Protein AF-A0A6A4UQ21-F1 (afdb_monomer_lite)

pLDDT: mean 82.89, std 21.13, range [26.91, 98.88]

Structure (mmCIF, N/CA/C/O backbone):
data_AF-A0A6A4UQ21-F1
#
_entry.id   AF-A0A6A4UQ21-F1
#
loop_
_atom_site.group_PDB
_atom_site.id
_atom_site.type_symbol
_atom_site.label_atom_id
_atom_site.label_alt_id
_atom_site.label_comp_id
_atom_site.label_asym_id
_atom_site.label_entity_id
_atom_site.label_seq_id
_atom_site.pdbx_PDB_ins_code
_atom_site.Cartn_x
_atom_site.Cartn_y
_atom_site.Cartn_z
_atom_site.occupancy
_atom_site.B_iso_or_equiv
_atom_site.auth_seq_id
_atom_site.auth_comp_id
_atom_site.auth_asym_id
_atom_site.auth_atom_id
_atom_site.pdbx_PDB_model_num
ATOM 1 N N . MET A 1 1 ? 15.836 6.787 10.999 1.00 55.97 1 MET A N 1
ATOM 2 C CA . MET A 1 1 ? 14.436 7.162 11.353 1.00 55.97 1 MET A CA 1
ATOM 3 C C . MET A 1 1 ? 13.557 5.932 11.171 1.00 55.97 1 MET A C 1
ATOM 5 O O . MET A 1 1 ? 13.821 5.195 10.226 1.00 55.97 1 MET A O 1
ATOM 9 N N . SER A 1 2 ? 12.563 5.680 12.034 1.00 79.69 2 SER A N 1
ATOM 10 C CA . SER A 1 2 ? 11.657 4.534 11.841 1.00 79.69 2 SER A CA 1
ATOM 11 C C . SER A 1 2 ? 10.855 4.695 10.541 1.00 79.69 2 SER A C 1
ATOM 13 O O . SER A 1 2 ? 10.536 5.807 10.115 1.00 79.69 2 SER A O 1
ATOM 15 N N . LYS A 1 3 ? 10.595 3.579 9.853 1.00 89.81 3 LYS A N 1
ATOM 16 C CA . LYS A 1 3 ? 9.755 3.541 8.650 1.00 89.81 3 LYS A CA 1
ATOM 17 C C . LYS A 1 3 ? 8.297 3.456 9.103 1.00 89.81 3 LYS A C 1
ATOM 19 O O . LYS A 1 3 ? 7.954 2.530 9.827 1.00 89.81 3 LYS A O 1
ATOM 24 N N . THR A 1 4 ? 7.451 4.388 8.676 1.00 94.56 4 THR A N 1
ATOM 25 C CA . THR A 1 4 ? 6.043 4.489 9.086 1.00 94.56 4 THR A CA 1
ATOM 26 C C . THR A 1 4 ? 5.087 4.289 7.911 1.00 94.56 4 THR A C 1
ATOM 28 O O . THR A 1 4 ? 5.449 4.474 6.747 1.00 94.56 4 THR A O 1
ATOM 31 N N . ASN A 1 5 ? 3.838 3.925 8.195 1.00 95.25 5 ASN A N 1
ATOM 32 C CA . ASN A 1 5 ? 2.775 3.785 7.197 1.00 95.25 5 ASN A CA 1
ATOM 33 C C . ASN A 1 5 ? 2.519 5.101 6.443 1.00 95.25 5 ASN A C 1
ATOM 35 O O . ASN A 1 5 ? 2.372 5.091 5.222 1.00 95.25 5 ASN A O 1
ATOM 39 N N . LEU A 1 6 ? 2.538 6.238 7.145 1.00 93.19 6 LEU A N 1
ATOM 40 C CA . LEU A 1 6 ? 2.410 7.561 6.529 1.00 93.19 6 LEU A CA 1
ATOM 41 C C . LEU A 1 6 ? 3.617 7.880 5.639 1.00 93.19 6 LEU A C 1
ATOM 43 O O . LEU A 1 6 ? 3.454 8.376 4.527 1.00 93.19 6 LEU A O 1
ATOM 47 N N . GLY A 1 7 ? 4.825 7.514 6.077 1.00 95.44 7 GLY A N 1
ATOM 48 C CA . GLY A 1 7 ? 6.025 7.638 5.256 1.00 95.44 7 GLY A CA 1
ATOM 49 C C . GLY A 1 7 ? 5.963 6.788 3.983 1.00 95.44 7 GLY A C 1
ATOM 50 O O . GLY A 1 7 ? 6.398 7.255 2.933 1.00 95.44 7 GLY A O 1
ATOM 51 N N . LEU A 1 8 ? 5.385 5.581 4.040 1.00 97.56 8 LEU A N 1
ATOM 52 C CA . LEU A 1 8 ? 5.152 4.752 2.851 1.00 97.56 8 LEU A CA 1
ATOM 53 C C . LEU A 1 8 ? 4.179 5.430 1.874 1.00 97.56 8 LEU A C 1
ATOM 55 O O . LEU A 1 8 ? 4.415 5.404 0.666 1.00 97.56 8 LEU A O 1
ATOM 59 N N . VAL A 1 9 ? 3.106 6.048 2.376 1.00 97.31 9 VAL A N 1
ATOM 60 C CA . VAL A 1 9 ? 2.147 6.794 1.543 1.00 97.31 9 VAL A CA 1
ATOM 61 C C . VAL A 1 9 ? 2.835 7.953 0.827 1.00 97.31 9 VAL A C 1
ATOM 63 O O . VAL A 1 9 ? 2.718 8.070 -0.393 1.00 97.31 9 VAL A O 1
ATOM 66 N N . GLU A 1 10 ? 3.585 8.779 1.554 1.00 96.19 10 GLU A N 1
ATOM 67 C CA . GLU A 1 10 ? 4.289 9.924 0.968 1.00 96.19 10 GLU A CA 1
ATOM 68 C C . GLU A 1 10 ? 5.383 9.486 -0.006 1.00 96.19 10 GLU A C 1
ATOM 70 O O . GLU A 1 10 ? 5.525 10.054 -1.091 1.00 96.19 10 GLU A O 1
ATOM 75 N N . TYR A 1 11 ? 6.093 8.402 0.311 1.00 96.75 11 TYR A N 1
ATOM 76 C CA . TYR A 1 11 ? 7.022 7.779 -0.619 1.00 96.75 11 TYR A CA 1
ATOM 77 C C . TYR A 1 11 ? 6.327 7.361 -1.918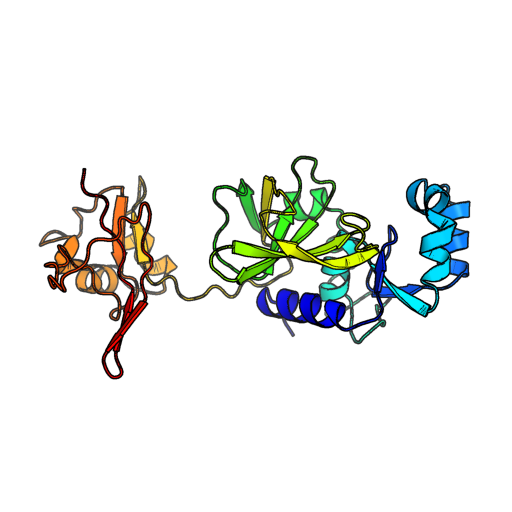 1.00 96.75 11 TYR A C 1
ATOM 79 O O . TYR A 1 11 ? 6.780 7.744 -2.995 1.00 96.75 11 TYR A O 1
ATOM 87 N N . ALA A 1 12 ? 5.219 6.621 -1.839 1.00 98.19 12 ALA A N 1
ATOM 88 C CA . ALA A 1 12 ? 4.492 6.153 -3.014 1.00 98.19 12 ALA A CA 1
ATOM 89 C C . ALA A 1 12 ? 3.962 7.327 -3.858 1.00 98.19 12 ALA A C 1
ATOM 91 O O . ALA A 1 12 ? 4.149 7.337 -5.077 1.00 98.19 12 ALA A O 1
ATOM 92 N N . LYS A 1 13 ? 3.396 8.361 -3.216 1.00 97.88 13 LYS A N 1
ATOM 93 C CA . LYS A 1 13 ? 2.974 9.608 -3.878 1.00 97.88 13 LYS A CA 1
ATOM 94 C C . LYS A 1 13 ? 4.135 10.308 -4.578 1.00 97.88 13 LYS A C 1
ATOM 96 O O . LYS A 1 13 ? 3.976 10.737 -5.716 1.00 97.88 13 LYS A O 1
ATOM 101 N N . SER A 1 14 ? 5.314 10.366 -3.954 1.00 96.44 14 SER A N 1
ATOM 102 C CA . SER A 1 14 ? 6.496 10.988 -4.567 1.00 96.44 14 SER A CA 1
ATOM 103 C C . SER A 1 14 ? 6.917 10.318 -5.878 1.00 96.44 14 SER A C 1
ATOM 105 O O . SER A 1 14 ? 7.550 10.950 -6.715 1.00 96.44 14 SER A O 1
ATOM 107 N N . LYS A 1 15 ? 6.567 9.043 -6.096 1.00 97.25 15 LYS A N 1
ATOM 108 C CA . LYS A 1 15 ? 6.905 8.333 -7.338 1.00 97.25 15 LYS A CA 1
ATOM 109 C C . LYS A 1 15 ? 5.918 8.603 -8.471 1.00 97.25 15 LYS A C 1
ATOM 111 O O . LYS A 1 15 ? 6.290 8.397 -9.622 1.00 97.25 15 LYS A O 1
ATOM 116 N N . LEU A 1 16 ? 4.722 9.120 -8.173 1.00 97.19 16 LEU A N 1
ATOM 117 C CA . LEU A 1 16 ? 3.766 9.573 -9.192 1.00 97.19 16 LEU A CA 1
ATOM 118 C C . LEU A 1 16 ? 4.278 10.797 -9.964 1.00 97.19 16 LEU A C 1
ATOM 120 O O . LEU A 1 16 ? 3.872 11.019 -11.099 1.00 97.19 16 LEU A O 1
ATOM 124 N N . THR A 1 17 ? 5.167 11.591 -9.360 1.00 95.44 17 THR A N 1
ATOM 125 C CA . THR A 1 17 ? 5.733 12.802 -9.975 1.00 95.44 17 THR A CA 1
ATOM 126 C C . THR A 1 17 ? 7.076 12.557 -10.665 1.00 95.44 17 THR A C 1
ATOM 128 O O . THR A 1 17 ? 7.636 13.471 -11.268 1.00 95.44 17 THR A O 1
ATOM 131 N N . LEU A 1 18 ? 7.602 11.330 -10.600 1.00 95.44 18 LEU A N 1
ATOM 132 C CA . LEU A 1 18 ? 8.860 10.950 -11.230 1.00 95.44 18 LEU A CA 1
ATOM 133 C C . LEU A 1 18 ? 8.616 10.192 -12.539 1.00 95.44 18 LEU A C 1
ATOM 135 O O . LEU A 1 18 ? 7.635 9.455 -12.662 1.00 95.44 18 LEU A O 1
ATOM 139 N N . PRO A 1 19 ? 9.540 10.285 -13.512 1.00 97.56 19 PRO A N 1
ATOM 140 C CA . PRO A 1 19 ? 9.486 9.440 -14.691 1.00 97.56 19 PRO A CA 1
ATOM 141 C C . PRO A 1 19 ? 9.789 7.998 -14.272 1.00 97.56 19 PRO A C 1
ATOM 143 O O . PRO A 1 19 ? 10.947 7.633 -14.060 1.00 97.56 19 PRO A O 1
ATOM 146 N N . THR A 1 20 ? 8.745 7.181 -14.133 1.00 98.56 20 THR A N 1
ATOM 147 C CA . THR A 1 20 ? 8.857 5.769 -13.747 1.00 98.56 20 THR A CA 1
ATOM 148 C C . THR A 1 20 ? 8.495 4.827 -14.900 1.00 98.56 20 THR A C 1
ATOM 150 O O . THR A 1 20 ? 7.870 5.228 -15.884 1.00 98.56 20 THR A O 1
ATOM 153 N N . ILE A 1 21 ? 8.942 3.573 -14.808 1.00 98.69 21 ILE A N 1
ATOM 154 C CA . ILE A 1 21 ? 8.608 2.483 -15.735 1.00 98.69 21 ILE A CA 1
ATOM 155 C C . ILE A 1 21 ? 8.417 1.177 -14.958 1.00 98.69 21 ILE A C 1
ATOM 157 O O . ILE A 1 21 ? 9.126 0.915 -13.981 1.00 98.69 21 ILE A O 1
ATOM 161 N N . TYR A 1 22 ? 7.476 0.342 -15.399 1.00 98.69 22 TYR A N 1
ATOM 162 C CA . TYR A 1 22 ? 7.291 -0.997 -14.852 1.00 98.69 22 TYR A CA 1
ATOM 163 C C . TYR A 1 22 ? 8.237 -2.024 -15.488 1.00 98.69 22 TYR A C 1
ATOM 165 O O . TYR A 1 22 ? 8.264 -2.191 -16.708 1.00 98.69 22 TYR A O 1
ATOM 173 N N . MET A 1 23 ? 8.955 -2.777 -14.654 1.00 98.25 23 MET A N 1
ATOM 174 C CA . MET A 1 23 ? 9.642 -4.013 -15.044 1.00 98.25 23 MET A CA 1
ATOM 175 C C . MET A 1 23 ? 9.839 -4.893 -13.810 1.00 98.25 23 MET A C 1
ATOM 177 O O . MET A 1 23 ? 10.299 -4.404 -12.778 1.00 98.25 23 MET A O 1
ATOM 181 N N . LEU A 1 24 ? 9.585 -6.202 -13.934 1.00 95.31 24 LEU A N 1
ATOM 182 C CA . LEU A 1 24 ? 9.908 -7.165 -12.873 1.00 95.31 24 LEU A CA 1
ATOM 183 C C . LEU A 1 24 ? 11.363 -7.036 -12.394 1.00 95.31 24 LEU A C 1
ATOM 185 O O . LEU A 1 24 ? 12.295 -6.961 -13.199 1.00 95.31 24 LEU A O 1
ATOM 189 N N . SER A 1 25 ? 11.539 -7.098 -11.074 1.00 90.31 25 SER A N 1
ATOM 190 C CA . SER A 1 25 ? 12.783 -6.853 -10.338 1.00 90.31 25 SER A CA 1
ATOM 191 C C . SER A 1 25 ? 13.258 -5.395 -10.311 1.00 90.31 25 SER A C 1
ATOM 193 O O . SER A 1 25 ? 14.398 -5.144 -9.922 1.00 90.31 25 SER A O 1
ATOM 195 N N . GLY A 1 26 ? 12.416 -4.434 -10.697 1.00 93.62 26 GLY A N 1
ATOM 196 C CA . GLY A 1 26 ? 12.651 -3.014 -10.442 1.00 93.62 26 GLY A CA 1
ATOM 197 C C . GLY A 1 26 ? 12.323 -2.644 -8.999 1.00 93.62 26 GLY A C 1
ATOM 198 O O . GLY A 1 26 ? 11.313 -3.091 -8.479 1.00 93.62 26 GLY A O 1
ATOM 199 N N . PHE A 1 27 ? 13.140 -1.815 -8.355 1.00 92.44 27 PHE A N 1
ATOM 200 C CA . PHE A 1 27 ? 12.945 -1.362 -6.964 1.00 92.44 27 PHE A CA 1
ATOM 201 C C . PHE A 1 27 ? 13.437 0.080 -6.748 1.00 92.44 27 PHE A C 1
ATOM 203 O O . PHE A 1 27 ? 13.904 0.447 -5.676 1.00 92.44 27 PHE A O 1
ATOM 210 N N . GLY A 1 28 ? 13.375 0.890 -7.806 1.00 93.31 28 GLY A N 1
ATOM 211 C CA . GLY A 1 28 ? 13.600 2.331 -7.772 1.00 93.31 28 GLY A CA 1
ATOM 212 C C . GLY A 1 28 ? 14.896 2.824 -8.392 1.00 93.31 28 GLY A C 1
ATOM 213 O O . GLY A 1 28 ? 15.050 4.027 -8.523 1.00 93.31 28 GLY A O 1
ATOM 214 N N . ARG A 1 29 ? 15.808 1.951 -8.836 1.00 92.88 29 ARG A N 1
ATOM 215 C CA . ARG A 1 29 ? 17.021 2.369 -9.572 1.00 92.88 29 ARG A CA 1
ATOM 216 C C . ARG A 1 29 ? 16.680 2.932 -10.957 1.00 92.88 29 ARG A C 1
ATOM 218 O O . ARG A 1 29 ? 15.622 2.637 -11.506 1.00 92.88 29 ARG A O 1
ATOM 225 N N . VAL A 1 30 ? 17.598 3.695 -11.547 1.00 96.56 30 VAL A N 1
ATOM 226 C CA . VAL A 1 30 ? 17.492 4.125 -12.951 1.00 96.56 30 VAL A CA 1
ATOM 227 C C . VAL A 1 30 ? 17.672 2.921 -13.880 1.00 96.56 30 VAL A C 1
ATOM 229 O O . VAL A 1 30 ? 18.621 2.149 -13.729 1.00 96.56 30 VAL A O 1
ATOM 232 N N . LEU A 1 31 ? 16.763 2.753 -14.842 1.00 97.44 31 LEU A N 1
ATOM 233 C CA . LEU A 1 31 ? 16.799 1.666 -15.813 1.00 97.44 31 LEU A CA 1
ATOM 234 C C . LEU A 1 31 ? 17.909 1.884 -16.842 1.00 97.44 31 LEU A C 1
ATOM 236 O O . LEU A 1 31 ? 17.945 2.908 -17.523 1.00 97.44 31 LEU A O 1
ATOM 240 N N . THR A 1 32 ? 18.763 0.879 -17.018 1.00 97.75 32 THR A N 1
ATOM 241 C CA . THR A 1 32 ? 19.792 0.850 -18.068 1.00 97.75 32 THR A CA 1
ATOM 242 C C . THR A 1 32 ? 19.558 -0.308 -19.035 1.00 97.75 32 THR A C 1
ATOM 244 O O . THR A 1 32 ? 18.946 -1.315 -18.670 1.00 97.75 32 THR A O 1
ATOM 247 N N . HIS A 1 33 ? 20.108 -0.216 -20.252 1.00 98.00 33 HIS A N 1
ATOM 248 C CA . HIS A 1 33 ? 20.101 -1.338 -21.201 1.00 98.00 33 HIS A CA 1
ATOM 249 C C . HIS A 1 33 ? 20.695 -2.613 -20.587 1.00 98.00 33 HIS A C 1
ATOM 251 O O . HIS A 1 33 ? 20.082 -3.672 -20.680 1.00 98.00 33 HIS A O 1
ATOM 257 N N . SER A 1 34 ? 21.797 -2.490 -19.838 1.00 96.75 34 SER A N 1
ATOM 258 C CA . SER A 1 34 ? 22.435 -3.618 -19.150 1.00 96.75 34 SER A CA 1
ATOM 259 C C . SER A 1 34 ? 21.489 -4.343 -18.184 1.00 96.75 34 SER A C 1
ATOM 261 O O . SER A 1 34 ? 21.499 -5.573 -18.109 1.00 96.75 34 SER A O 1
ATOM 263 N N . ASN A 1 35 ? 20.622 -3.613 -17.469 1.00 93.56 35 ASN A N 1
ATOM 264 C CA . ASN A 1 35 ? 19.633 -4.245 -16.594 1.00 93.56 35 ASN A CA 1
ATOM 265 C C . ASN A 1 35 ? 18.629 -5.085 -17.393 1.00 93.56 35 ASN A C 1
ATOM 267 O O . ASN A 1 35 ? 18.325 -6.205 -16.986 1.00 93.56 35 ASN A O 1
ATOM 271 N N . ILE A 1 36 ? 18.145 -4.564 -18.522 1.00 97.81 36 ILE A N 1
ATOM 272 C CA . ILE A 1 36 ? 17.180 -5.244 -19.397 1.00 97.81 36 ILE A CA 1
ATOM 273 C C . ILE A 1 36 ? 17.817 -6.493 -20.010 1.00 97.81 36 ILE A C 1
ATOM 275 O O . ILE A 1 36 ? 17.264 -7.588 -19.896 1.00 97.81 36 ILE A O 1
ATOM 279 N N . ASP A 1 37 ? 19.005 -6.343 -20.597 1.00 97.69 37 ASP A N 1
ATOM 280 C CA . ASP A 1 37 ? 19.725 -7.420 -21.279 1.00 97.69 37 ASP A CA 1
ATOM 281 C C . ASP A 1 37 ? 20.040 -8.567 -20.313 1.00 97.69 37 ASP A C 1
ATOM 283 O O . ASP A 1 37 ? 19.807 -9.732 -20.632 1.00 97.69 37 ASP A O 1
ATOM 287 N N . LYS A 1 38 ? 20.448 -8.248 -19.076 1.00 96.06 38 LYS A N 1
ATOM 288 C CA . LYS A 1 38 ? 20.666 -9.247 -18.020 1.00 96.06 38 LYS A CA 1
ATOM 289 C C . LYS A 1 38 ? 19.396 -10.038 -17.689 1.00 96.06 38 LYS A C 1
ATOM 291 O O . LYS A 1 38 ? 19.462 -11.244 -17.470 1.00 96.06 38 LYS A O 1
ATOM 296 N N . ARG A 1 39 ? 18.228 -9.389 -17.633 1.00 95.44 39 ARG A N 1
ATOM 297 C CA . ARG A 1 39 ? 16.950 -10.074 -17.354 1.00 95.44 39 ARG A CA 1
ATOM 298 C C . ARG A 1 39 ? 16.509 -10.964 -18.515 1.00 95.44 39 ARG A C 1
ATOM 300 O O . ARG A 1 39 ? 15.982 -12.045 -18.260 1.00 95.44 39 ARG A O 1
ATOM 307 N N . ILE A 1 40 ? 16.742 -10.532 -19.755 1.00 97.25 40 ILE A N 1
ATOM 308 C CA . ILE A 1 40 ? 16.488 -11.330 -20.962 1.00 97.25 40 ILE A CA 1
ATOM 309 C C . ILE A 1 40 ? 17.399 -12.560 -20.988 1.00 97.25 40 ILE A C 1
ATOM 311 O O . ILE A 1 40 ? 16.899 -13.670 -21.145 1.00 97.25 40 ILE A O 1
ATOM 315 N N . ALA A 1 41 ? 18.701 -12.380 -20.750 1.00 97.69 41 ALA A N 1
ATOM 316 C CA . ALA A 1 41 ? 19.669 -13.476 -20.691 1.00 97.69 41 ALA A CA 1
ATOM 317 C C . ALA A 1 41 ? 19.319 -14.508 -19.603 1.00 97.69 41 ALA A C 1
ATOM 319 O O . ALA A 1 41 ? 19.480 -15.706 -19.809 1.00 97.69 41 ALA A O 1
ATOM 320 N N . ASN A 1 42 ? 18.755 -14.056 -18.479 1.00 96.38 42 ASN A N 1
ATOM 321 C CA . ASN A 1 42 ? 18.265 -14.923 -17.403 1.00 96.38 42 ASN A CA 1
ATOM 322 C C . ASN A 1 42 ? 16.885 -15.560 -17.684 1.00 96.38 42 ASN A C 1
ATOM 324 O O . ASN A 1 42 ? 16.293 -16.147 -16.780 1.00 96.38 42 ASN A O 1
ATOM 328 N N . GLY A 1 43 ? 16.325 -15.410 -18.888 1.00 97.06 43 GLY A N 1
ATOM 329 C CA . GLY A 1 43 ? 15.062 -16.046 -19.274 1.00 97.06 43 GLY A CA 1
ATOM 330 C C . GLY A 1 43 ? 13.803 -15.410 -18.673 1.00 97.06 43 GLY A C 1
ATOM 331 O O . GLY A 1 43 ? 12.769 -16.070 -18.571 1.00 97.06 43 GLY A O 1
ATOM 332 N N . CYS A 1 44 ? 13.837 -14.139 -18.253 1.00 97.00 44 CYS A N 1
ATOM 333 C CA . CYS A 1 44 ? 12.660 -13.494 -17.667 1.00 97.00 44 CYS A CA 1
ATOM 334 C C . CYS A 1 44 ? 11.550 -13.280 -18.715 1.00 97.00 44 CYS A C 1
ATOM 336 O O . CYS A 1 44 ? 11.563 -12.301 -19.462 1.00 97.00 44 CYS A O 1
ATOM 338 N N . ALA A 1 45 ? 10.543 -14.160 -18.722 1.00 98.00 45 ALA A N 1
ATOM 339 C CA . ALA A 1 45 ? 9.446 -14.147 -19.695 1.00 98.00 45 ALA A CA 1
ATOM 340 C C . ALA A 1 45 ? 8.679 -12.813 -19.763 1.00 98.00 45 ALA A C 1
ATOM 342 O O . ALA A 1 45 ? 8.222 -12.413 -20.832 1.00 98.00 45 ALA A O 1
ATOM 343 N N . HIS A 1 46 ? 8.527 -12.103 -18.640 1.00 97.19 46 HIS A N 1
ATOM 344 C CA . HIS A 1 46 ? 7.931 -10.765 -18.635 1.00 97.19 46 HIS A CA 1
ATOM 345 C C . HIS A 1 46 ? 8.784 -9.764 -19.424 1.00 97.19 46 HIS A C 1
ATOM 347 O O . HIS A 1 46 ? 8.258 -9.096 -20.311 1.00 97.19 46 HIS A O 1
ATOM 353 N N . THR A 1 47 ? 10.084 -9.673 -19.130 1.00 97.50 47 THR A N 1
ATOM 354 C CA . THR A 1 47 ? 10.979 -8.720 -19.799 1.00 97.50 47 THR A CA 1
ATOM 355 C C . THR A 1 47 ? 11.141 -9.054 -21.278 1.00 97.50 47 THR A C 1
ATOM 357 O O . THR A 1 47 ? 11.105 -8.148 -22.101 1.00 97.50 47 THR A O 1
ATOM 360 N N . ILE A 1 48 ? 11.245 -10.340 -21.629 1.00 98.44 48 ILE A N 1
ATOM 361 C CA . ILE A 1 48 ? 11.345 -10.793 -23.024 1.00 98.44 48 ILE A CA 1
ATOM 362 C C . ILE A 1 48 ? 10.109 -10.366 -23.822 1.00 98.44 48 ILE A C 1
ATOM 364 O O . ILE A 1 48 ? 10.240 -9.711 -24.855 1.00 98.44 48 ILE A O 1
ATOM 368 N N . ARG A 1 49 ? 8.903 -10.680 -23.325 1.00 98.44 49 ARG A N 1
ATOM 369 C CA . ARG A 1 49 ? 7.646 -10.353 -24.021 1.00 98.44 49 ARG A CA 1
ATOM 370 C C . ARG A 1 49 ? 7.421 -8.850 -24.180 1.00 98.44 49 ARG A C 1
ATOM 372 O O . ARG A 1 49 ? 6.812 -8.436 -25.156 1.00 98.44 49 ARG A O 1
ATOM 379 N N . ASN A 1 50 ? 7.921 -8.044 -23.245 1.00 98.31 50 ASN A N 1
ATOM 380 C CA . ASN A 1 50 ? 7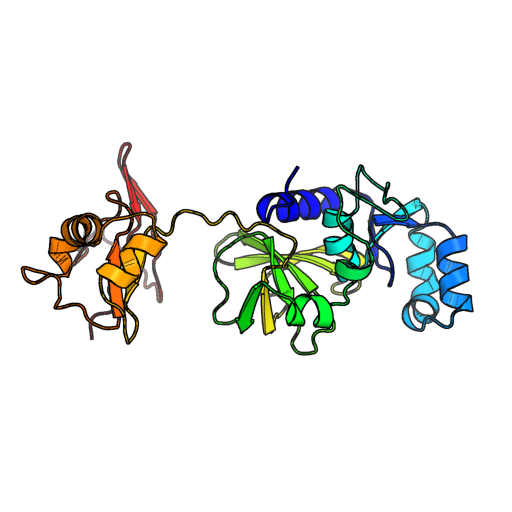.642 -6.608 -23.178 1.00 98.31 50 ASN A CA 1
ATOM 381 C C . ASN A 1 50 ? 8.878 -5.734 -23.449 1.00 98.31 50 ASN A C 1
ATOM 383 O O . ASN A 1 50 ? 8.914 -4.563 -23.075 1.00 98.31 50 ASN A O 1
ATOM 387 N N . GLN A 1 51 ? 9.912 -6.279 -24.096 1.00 97.81 51 GLN A N 1
ATOM 388 C CA . GLN A 1 51 ? 11.199 -5.592 -24.230 1.00 97.81 51 GLN A CA 1
ATOM 389 C C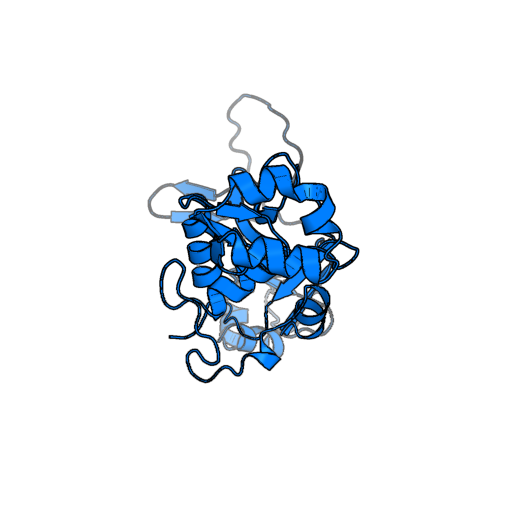 . GLN A 1 51 ? 11.112 -4.239 -24.950 1.00 97.81 51 GLN A C 1
ATOM 391 O O . GLN A 1 51 ? 11.879 -3.342 -24.621 1.00 97.81 51 GLN A O 1
ATOM 396 N N . SER A 1 52 ? 10.185 -4.066 -25.899 1.00 98.25 52 SER A N 1
ATOM 397 C CA . SER A 1 52 ? 10.040 -2.812 -26.651 1.00 98.25 52 SER A CA 1
ATOM 398 C C . SER A 1 52 ? 9.651 -1.648 -25.729 1.00 98.25 52 SER A C 1
ATOM 400 O O . SER A 1 52 ? 10.381 -0.661 -25.645 1.00 98.25 52 SER A O 1
ATOM 402 N N . ILE A 1 53 ? 8.571 -1.804 -24.954 1.00 98.31 53 ILE A N 1
ATOM 403 C CA . ILE A 1 53 ? 8.109 -0.774 -24.013 1.00 98.31 53 ILE A CA 1
ATOM 404 C C . ILE A 1 53 ? 9.084 -0.577 -22.846 1.00 98.31 53 ILE A C 1
ATOM 406 O O . ILE A 1 53 ? 9.338 0.554 -22.439 1.00 98.31 53 ILE A O 1
ATOM 410 N N . ILE A 1 54 ? 9.704 -1.655 -22.355 1.00 98.56 54 ILE A N 1
ATOM 411 C CA . ILE A 1 54 ? 10.695 -1.569 -21.276 1.00 98.56 54 ILE A CA 1
ATOM 412 C C . ILE A 1 54 ? 11.947 -0.811 -21.750 1.00 98.56 54 ILE A C 1
ATOM 414 O O . ILE A 1 54 ? 12.442 0.054 -21.029 1.00 98.56 54 ILE A O 1
ATOM 418 N N . ARG A 1 55 ? 12.447 -1.066 -22.970 1.00 98.56 55 ARG A N 1
ATOM 419 C CA . ARG A 1 55 ? 13.596 -0.332 -23.537 1.00 98.56 55 ARG A CA 1
ATOM 420 C C . ARG A 1 55 ? 13.287 1.146 -23.768 1.00 98.56 55 ARG A C 1
ATOM 422 O O . ARG A 1 55 ? 14.170 1.968 -23.552 1.00 98.56 55 ARG A O 1
ATOM 429 N N . ALA A 1 56 ? 12.050 1.496 -24.122 1.00 98.25 56 ALA A N 1
ATOM 430 C CA . ALA A 1 56 ? 11.620 2.894 -24.212 1.00 98.25 56 ALA A CA 1
ATOM 431 C C . ALA A 1 56 ? 11.627 3.623 -22.848 1.00 98.25 56 ALA A C 1
ATOM 433 O O . ALA A 1 56 ? 11.588 4.851 -22.796 1.00 98.25 56 ALA A O 1
ATOM 434 N N . GLY A 1 57 ? 11.682 2.881 -21.737 1.00 98.12 57 GLY A N 1
ATOM 435 C CA . GLY A 1 57 ? 11.805 3.417 -20.383 1.00 98.12 57 GLY A CA 1
ATOM 436 C C . GLY A 1 57 ? 13.240 3.587 -19.875 1.00 98.12 57 GLY A C 1
ATOM 437 O O . GLY A 1 57 ? 13.409 3.919 -18.704 1.00 98.12 57 GLY A O 1
ATOM 438 N N . VAL A 1 58 ? 14.279 3.343 -20.681 1.00 98.50 58 VAL A N 1
ATOM 439 C CA . VAL A 1 58 ? 15.675 3.562 -20.251 1.00 98.50 58 VAL A CA 1
ATOM 440 C C . VAL A 1 58 ? 15.878 5.017 -19.812 1.00 98.50 58 VAL A C 1
ATOM 442 O O . VAL A 1 58 ? 15.375 5.943 -20.440 1.00 98.50 58 VAL A O 1
ATOM 445 N N . GLY A 1 59 ? 16.582 5.210 -18.694 1.00 98.12 59 GLY A N 1
ATOM 446 C CA . GLY A 1 59 ? 16.742 6.511 -18.034 1.00 98.12 59 GLY A CA 1
ATOM 447 C C . GLY A 1 59 ? 15.636 6.862 -17.030 1.00 98.12 59 GLY A C 1
ATOM 448 O O . GLY A 1 59 ? 15.816 7.781 -16.235 1.00 98.12 59 GLY A O 1
ATOM 449 N N . LYS A 1 60 ? 14.522 6.117 -17.001 1.00 98.38 60 LYS A N 1
ATOM 450 C CA . LYS A 1 60 ? 13.459 6.257 -15.991 1.00 98.38 60 LYS A CA 1
ATOM 451 C C . LYS A 1 60 ? 13.756 5.419 -14.746 1.00 98.38 60 LYS A C 1
ATOM 453 O O . LYS A 1 60 ? 14.521 4.457 -14.804 1.00 98.38 60 LYS A O 1
ATOM 458 N N . TYR A 1 61 ? 13.113 5.738 -13.626 1.00 98.12 61 TYR A N 1
ATOM 459 C CA . TYR A 1 61 ? 13.173 4.918 -12.413 1.00 98.12 61 TYR A CA 1
ATOM 460 C C . TYR A 1 61 ? 12.315 3.659 -12.577 1.00 98.12 61 TYR A C 1
ATOM 462 O O . TYR A 1 61 ? 11.140 3.746 -12.932 1.00 98.12 61 TYR A O 1
ATOM 470 N N . VAL A 1 62 ? 12.880 2.480 -12.322 1.00 97.62 62 VAL A N 1
ATOM 471 C CA . VAL A 1 62 ? 12.195 1.207 -12.577 1.00 97.62 62 VAL A CA 1
ATOM 472 C C . VAL A 1 62 ? 11.650 0.568 -11.310 1.00 97.62 62 VAL A C 1
ATOM 474 O O . VAL A 1 62 ? 12.386 0.360 -10.348 1.00 97.62 62 VAL A O 1
ATOM 477 N N . PHE A 1 63 ? 10.373 0.197 -11.330 1.00 98.06 63 PHE A N 1
ATOM 478 C CA . PHE A 1 63 ? 9.686 -0.456 -10.218 1.00 98.06 63 PHE A CA 1
ATOM 479 C C . PHE A 1 63 ? 8.903 -1.682 -10.699 1.00 98.06 63 PHE A C 1
ATOM 481 O O . PHE A 1 63 ? 8.328 -1.673 -11.785 1.00 98.06 63 PHE A O 1
ATOM 488 N N . ASP A 1 64 ? 8.831 -2.720 -9.873 1.00 97.94 64 ASP A N 1
ATOM 489 C CA . ASP A 1 64 ? 7.682 -3.622 -9.849 1.00 97.94 64 ASP A CA 1
ATOM 490 C C . ASP A 1 64 ? 6.838 -3.376 -8.588 1.00 97.94 64 ASP A C 1
ATOM 492 O O . ASP A 1 64 ? 7.152 -2.503 -7.773 1.00 97.94 64 ASP A O 1
ATOM 496 N N . CYS A 1 65 ? 5.727 -4.101 -8.442 1.00 98.12 65 CYS A N 1
ATOM 497 C CA . CYS A 1 65 ? 4.777 -3.883 -7.349 1.00 98.12 65 CYS A CA 1
ATOM 498 C C . CYS A 1 65 ? 5.409 -4.069 -5.965 1.00 98.12 65 CYS A C 1
ATOM 500 O O . CYS A 1 65 ? 5.213 -3.259 -5.063 1.00 98.12 65 CYS A O 1
ATOM 502 N N . VAL A 1 66 ? 6.241 -5.095 -5.825 1.00 97.31 66 VAL A N 1
ATOM 503 C CA . VAL A 1 66 ? 7.002 -5.406 -4.614 1.00 97.31 66 VAL A CA 1
ATOM 504 C C . VAL A 1 66 ? 8.135 -4.394 -4.407 1.00 97.31 66 VAL A C 1
ATOM 506 O O . VAL A 1 66 ? 8.424 -3.974 -3.287 1.00 97.31 66 VAL A O 1
ATOM 509 N N . GLY A 1 67 ? 8.756 -3.970 -5.499 1.00 95.81 67 GLY A N 1
ATOM 510 C CA . GLY A 1 67 ? 9.820 -2.993 -5.580 1.00 95.81 67 GLY A CA 1
ATOM 511 C C . GLY A 1 67 ? 9.417 -1.601 -5.135 1.00 95.81 67 GLY A C 1
ATOM 512 O O . GLY A 1 67 ? 10.260 -0.883 -4.612 1.00 95.81 67 GLY A O 1
ATOM 513 N N . LEU A 1 68 ? 8.145 -1.227 -5.284 1.00 98.00 68 LEU A N 1
ATOM 514 C CA . LEU A 1 68 ? 7.620 0.013 -4.716 1.00 98.00 68 LEU A CA 1
ATOM 515 C C . LEU A 1 68 ? 7.704 -0.005 -3.180 1.00 98.00 68 LEU A C 1
ATOM 517 O O . LEU A 1 68 ? 8.138 0.970 -2.574 1.00 98.00 68 LEU A O 1
ATOM 521 N N . ILE A 1 69 ? 7.362 -1.131 -2.547 1.00 96.88 69 ILE A N 1
ATOM 522 C CA . ILE A 1 69 ? 7.437 -1.283 -1.084 1.00 96.88 69 ILE A CA 1
ATOM 523 C C . ILE A 1 69 ? 8.895 -1.365 -0.629 1.00 96.88 69 ILE A C 1
ATOM 525 O O . ILE A 1 69 ? 9.307 -0.681 0.305 1.00 96.88 69 ILE A O 1
ATOM 529 N N . LYS A 1 70 ? 9.703 -2.167 -1.326 1.00 92.06 70 LYS A N 1
ATOM 530 C CA . LYS A 1 70 ? 11.139 -2.301 -1.056 1.00 92.06 70 LYS A CA 1
ATOM 531 C C . LYS A 1 70 ? 11.880 -0.984 -1.217 1.00 92.06 70 LYS A C 1
ATOM 533 O O . LYS A 1 70 ? 12.709 -0.656 -0.381 1.00 92.06 70 LYS A O 1
ATOM 538 N N . GLY A 1 71 ? 11.547 -0.207 -2.241 1.00 92.75 71 GLY A N 1
ATOM 539 C CA . GLY A 1 71 ? 12.102 1.121 -2.450 1.00 92.75 71 GLY A CA 1
ATOM 540 C C . GLY A 1 71 ? 11.872 2.021 -1.236 1.00 92.75 71 GLY A C 1
ATOM 541 O O . GLY A 1 71 ? 12.817 2.635 -0.755 1.00 92.75 71 GLY A O 1
ATOM 542 N N . TYR A 1 72 ? 10.676 2.010 -0.634 1.00 93.81 72 TYR A N 1
ATOM 543 C CA . TY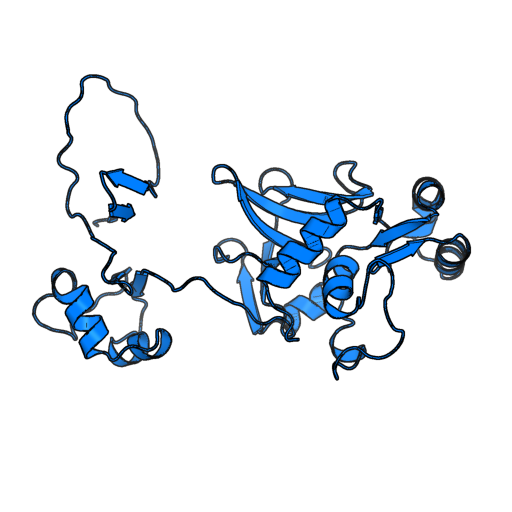R A 1 72 ? 10.446 2.760 0.605 1.00 93.81 72 TYR A CA 1
ATOM 544 C C . TYR A 1 72 ? 11.378 2.321 1.740 1.00 93.81 72 TYR A C 1
ATOM 546 O O . TYR A 1 72 ? 11.903 3.157 2.477 1.00 93.81 72 TYR A O 1
ATOM 554 N N . LEU A 1 73 ? 11.607 1.017 1.883 1.00 90.75 73 LEU A N 1
ATOM 555 C CA . LEU A 1 73 ? 12.462 0.464 2.932 1.00 90.75 73 LEU A CA 1
ATOM 556 C C . LEU A 1 73 ? 13.954 0.733 2.671 1.00 90.75 73 LEU A C 1
ATOM 558 O O . LEU A 1 73 ? 14.697 0.971 3.621 1.00 90.75 73 LEU A O 1
ATOM 562 N N . TRP A 1 74 ? 14.384 0.718 1.408 1.00 87.44 74 TRP A N 1
ATOM 563 C CA . TRP A 1 74 ? 15.795 0.632 1.013 1.00 87.44 74 TRP A CA 1
ATOM 564 C C . TRP A 1 74 ? 16.361 1.859 0.309 1.00 87.44 74 TRP A C 1
ATOM 566 O O . TRP A 1 74 ? 17.548 1.876 0.004 1.00 87.44 74 TRP A O 1
ATOM 576 N N . GLU A 1 75 ? 15.559 2.852 -0.038 1.00 87.75 75 GLU A N 1
ATOM 577 C CA . GLU A 1 75 ? 16.050 4.028 -0.746 1.00 87.75 75 GLU A CA 1
ATOM 578 C C . GLU A 1 75 ? 16.538 5.085 0.254 1.00 87.75 75 GLU A C 1
ATOM 580 O O . GLU A 1 75 ? 15.830 5.430 1.204 1.00 87.75 75 GLU A O 1
ATOM 585 N N . THR A 1 76 ? 17.755 5.601 0.051 1.00 85.88 76 THR A N 1
ATOM 586 C CA . THR A 1 76 ? 18.288 6.739 0.828 1.00 85.88 76 THR A CA 1
ATOM 587 C C . THR A 1 76 ? 17.977 8.081 0.168 1.00 85.88 76 THR A C 1
ATOM 589 O O . THR A 1 76 ? 17.889 9.100 0.845 1.00 85.88 76 THR A O 1
ATOM 592 N N . SER A 1 77 ? 17.825 8.090 -1.157 1.00 85.50 77 SER A N 1
ATOM 593 C CA . SER A 1 77 ? 17.453 9.243 -1.986 1.00 85.50 77 SER A CA 1
ATOM 594 C C . SER A 1 77 ? 16.964 8.757 -3.361 1.00 85.50 77 SER A C 1
ATOM 596 O O . SER A 1 77 ? 17.306 7.628 -3.716 1.00 85.50 77 SER A O 1
ATOM 598 N N . PRO A 1 78 ? 16.206 9.566 -4.135 1.00 85.75 78 PRO A N 1
ATOM 599 C CA . PRO A 1 78 ? 15.732 9.238 -5.486 1.00 85.75 78 PRO A CA 1
ATOM 600 C C . PRO A 1 78 ? 16.725 8.425 -6.336 1.00 85.75 78 PRO A C 1
ATOM 602 O O . PRO A 1 78 ? 17.734 8.946 -6.799 1.00 85.75 78 PRO A O 1
ATOM 605 N N . GLY A 1 79 ? 16.446 7.135 -6.540 1.00 85.62 79 GLY A N 1
ATOM 606 C CA . GLY A 1 79 ? 17.268 6.230 -7.356 1.00 85.62 79 GLY A CA 1
ATOM 607 C C . GLY A 1 79 ? 18.424 5.526 -6.649 1.00 85.62 79 GLY A C 1
ATOM 608 O O . GLY A 1 79 ? 19.033 4.621 -7.229 1.00 85.62 79 GLY A O 1
ATOM 609 N N . VAL A 1 80 ? 18.726 5.899 -5.407 1.00 87.56 80 VAL A N 1
ATOM 610 C CA . VAL A 1 80 ? 19.870 5.399 -4.641 1.00 87.56 80 VAL A CA 1
ATOM 611 C C . VAL A 1 80 ? 19.408 4.337 -3.652 1.00 87.56 80 VAL A C 1
ATOM 613 O O . VAL A 1 80 ? 18.913 4.623 -2.563 1.00 87.56 80 VAL A O 1
ATOM 616 N N . VAL A 1 81 ? 19.613 3.082 -4.051 1.00 84.38 81 VAL A N 1
ATOM 617 C CA . VAL A 1 81 ? 19.315 1.893 -3.244 1.00 84.38 81 VAL A CA 1
ATOM 618 C C . VAL A 1 81 ? 20.624 1.154 -2.949 1.00 84.38 81 VAL A C 1
ATOM 620 O O . VAL A 1 81 ? 21.203 0.577 -3.887 1.00 84.38 81 VAL A O 1
ATOM 623 N N . PRO A 1 82 ? 21.111 1.155 -1.691 1.00 76.31 82 PRO A N 1
ATOM 624 C CA . PRO A 1 82 ? 22.329 0.458 -1.295 1.00 76.31 82 PRO A CA 1
ATOM 625 C C . PRO A 1 8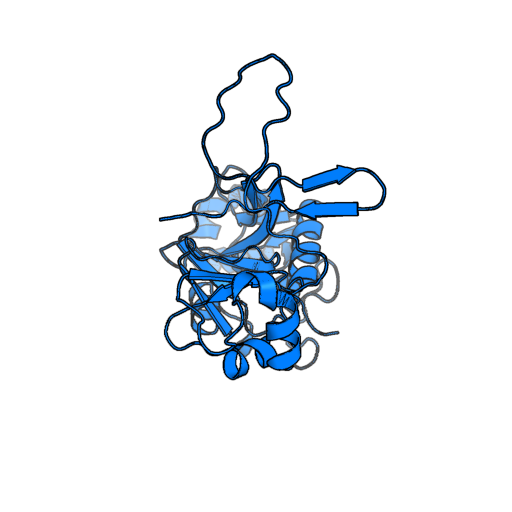2 ? 22.253 -1.041 -1.586 1.00 76.31 82 PRO A C 1
ATOM 627 O O . PRO A 1 82 ? 21.181 -1.627 -1.686 1.00 76.31 82 PRO A O 1
ATOM 630 N N . TYR A 1 83 ? 23.411 -1.681 -1.733 1.00 60.50 83 TYR A N 1
ATOM 631 C CA . TYR A 1 83 ? 23.476 -3.098 -2.100 1.00 60.50 83 TYR A CA 1
ATOM 632 C C . TYR A 1 83 ? 23.326 -4.052 -0.900 1.00 60.50 83 TYR A C 1
ATOM 634 O O . TYR A 1 83 ? 23.135 -5.246 -1.121 1.00 60.50 83 TYR A O 1
ATOM 642 N N . LYS A 1 84 ? 23.472 -3.565 0.349 1.00 54.78 84 LYS A N 1
ATOM 643 C CA . LYS A 1 84 ? 23.548 -4.438 1.539 1.00 54.78 84 LYS A CA 1
ATOM 644 C C . LYS A 1 84 ? 22.995 -3.919 2.870 1.00 54.78 84 LYS A C 1
ATOM 646 O O . LYS A 1 84 ? 22.744 -4.776 3.707 1.00 54.78 84 LYS A O 1
ATOM 651 N N . MET A 1 85 ? 22.795 -2.616 3.106 1.00 53.81 85 MET A N 1
ATOM 652 C CA . MET A 1 85 ? 22.195 -2.127 4.367 1.00 53.81 85 MET A CA 1
ATOM 653 C C . MET A 1 85 ? 21.491 -0.767 4.214 1.00 53.81 85 MET A C 1
ATOM 655 O O . MET A 1 85 ? 22.016 0.110 3.529 1.00 53.81 85 MET A O 1
ATOM 659 N N . ILE A 1 86 ? 20.377 -0.576 4.926 1.00 54.50 86 ILE A N 1
ATOM 660 C CA . ILE A 1 86 ? 19.984 0.713 5.523 1.00 54.50 86 ILE A CA 1
ATOM 661 C C . ILE A 1 86 ? 19.647 0.441 6.993 1.00 54.50 86 ILE A C 1
ATOM 663 O O . ILE A 1 86 ? 18.915 -0.505 7.274 1.00 54.50 86 ILE A O 1
ATOM 667 N N . ASP A 1 87 ? 20.191 1.251 7.910 1.00 52.28 87 ASP A N 1
ATOM 668 C CA . ASP A 1 87 ? 19.793 1.339 9.327 1.00 52.28 87 ASP A CA 1
ATOM 669 C C . ASP A 1 87 ? 19.536 -0.012 10.036 1.00 52.28 87 ASP A C 1
ATOM 671 O O . ASP A 1 87 ? 18.531 -0.191 10.718 1.00 52.28 87 ASP A O 1
ATOM 675 N N . GLY A 1 88 ? 20.437 -0.991 9.880 1.00 49.28 88 GLY A N 1
ATOM 676 C CA . GLY A 1 88 ? 20.389 -2.250 10.641 1.00 49.28 88 GLY A CA 1
ATOM 677 C C . GLY A 1 88 ? 19.347 -3.285 10.187 1.00 49.28 88 GLY A C 1
ATOM 678 O O . GLY A 1 88 ? 19.243 -4.332 10.820 1.00 49.28 88 GLY A O 1
ATOM 679 N N . VAL A 1 89 ? 18.618 -3.056 9.088 1.00 50.75 89 VAL A N 1
ATOM 680 C CA . VAL A 1 89 ? 17.734 -4.067 8.481 1.00 50.75 89 VAL A CA 1
ATOM 681 C C . VAL A 1 89 ? 18.522 -4.886 7.457 1.00 50.75 89 VAL A C 1
ATOM 683 O O . VAL A 1 89 ? 18.948 -4.371 6.419 1.00 50.75 89 VAL A O 1
ATOM 686 N N . TYR A 1 90 ? 18.716 -6.177 7.738 1.00 49.38 90 TYR A N 1
ATOM 687 C CA . TYR A 1 90 ? 19.377 -7.105 6.823 1.00 49.38 90 TYR A CA 1
ATOM 688 C C . TYR A 1 90 ? 18.477 -7.339 5.592 1.00 49.38 90 TYR A C 1
ATOM 690 O O . TYR A 1 90 ? 17.295 -7.666 5.713 1.00 49.38 90 TYR A O 1
ATOM 698 N N . PHE A 1 91 ? 19.025 -7.162 4.382 1.00 56.62 91 PHE A N 1
ATOM 699 C CA . PHE A 1 91 ? 18.296 -7.308 3.107 1.00 56.62 91 PHE A CA 1
ATOM 700 C C . PHE A 1 91 ? 17.469 -8.608 2.968 1.00 56.62 91 PHE A C 1
ATOM 702 O O . PHE A 1 91 ? 16.357 -8.518 2.457 1.00 56.62 91 PHE A O 1
ATOM 709 N N . PRO A 1 92 ? 17.915 -9.789 3.445 1.00 56.56 92 PRO A N 1
ATOM 710 C CA . PRO A 1 92 ? 17.139 -11.031 3.376 1.00 56.56 92 PRO A CA 1
ATOM 711 C C . PRO A 1 92 ? 15.814 -11.006 4.135 1.00 56.56 92 PRO A C 1
ATOM 713 O O . PRO A 1 92 ? 14.881 -11.689 3.721 1.00 56.56 92 PRO A O 1
ATOM 716 N N . ASP A 1 93 ? 15.704 -10.218 5.207 1.00 62.69 93 ASP A N 1
ATOM 717 C CA . ASP A 1 93 ? 14.454 -10.146 5.960 1.00 62.69 93 ASP A CA 1
ATOM 718 C C . ASP A 1 93 ? 13.408 -9.368 5.151 1.00 62.69 93 ASP A C 1
ATOM 720 O O . ASP A 1 93 ? 12.250 -9.774 5.066 1.00 62.69 93 ASP A O 1
ATOM 724 N N . SER A 1 94 ? 13.831 -8.293 4.476 1.00 72.38 94 SER A N 1
ATOM 725 C CA . SER A 1 94 ? 12.959 -7.381 3.719 1.00 72.38 94 SER A CA 1
ATOM 726 C C . SER A 1 94 ? 12.798 -7.720 2.227 1.00 72.38 94 SER A C 1
ATOM 728 O O . SER A 1 94 ? 11.901 -7.180 1.573 1.00 72.38 94 SER A O 1
ATOM 730 N N . ASP A 1 95 ? 13.602 -8.637 1.674 1.00 82.75 95 ASP A N 1
ATOM 731 C CA . ASP A 1 95 ? 13.533 -9.090 0.276 1.00 82.75 95 ASP A CA 1
ATOM 732 C C . ASP A 1 95 ? 12.415 -10.121 0.046 1.00 82.75 95 ASP A C 1
ATOM 734 O O . ASP A 1 95 ? 12.611 -11.242 -0.419 1.00 82.75 95 ASP A O 1
ATOM 738 N N . ASN A 1 96 ? 11.191 -9.727 0.381 1.00 86.88 96 ASN A N 1
ATOM 739 C CA . ASN A 1 96 ? 10.019 -10.581 0.259 1.00 86.88 96 ASN A CA 1
ATOM 740 C C . ASN A 1 96 ? 9.349 -10.421 -1.106 1.00 86.88 96 ASN A C 1
ATOM 742 O O . ASN A 1 96 ? 9.335 -9.334 -1.682 1.00 86.88 96 ASN A O 1
ATOM 746 N N . ASN A 1 97 ? 8.758 -11.497 -1.623 1.00 94.06 97 ASN A N 1
ATOM 747 C CA . ASN A 1 97 ? 7.713 -11.390 -2.642 1.00 94.06 97 ASN A CA 1
ATOM 748 C C . ASN A 1 97 ? 6.363 -11.058 -1.969 1.00 94.06 97 ASN A C 1
ATOM 750 O O . ASN A 1 97 ? 6.279 -10.992 -0.742 1.00 94.06 97 ASN A O 1
ATOM 754 N N . VAL A 1 98 ? 5.301 -10.866 -2.756 1.00 97.12 98 VAL A N 1
ATOM 755 C CA . VAL A 1 98 ? 3.963 -10.517 -2.239 1.00 97.12 98 VAL A CA 1
ATOM 756 C C . VAL A 1 98 ? 3.483 -11.519 -1.182 1.00 97.12 98 VAL A C 1
ATOM 758 O O . VAL A 1 98 ? 3.095 -11.116 -0.085 1.00 97.12 98 VAL A O 1
ATOM 761 N N . LYS A 1 99 ? 3.585 -12.827 -1.460 1.00 96.81 99 LYS A N 1
ATOM 762 C CA . LYS A 1 99 ? 3.230 -13.870 -0.488 1.00 96.81 99 LYS A CA 1
ATOM 763 C C . LYS A 1 99 ? 4.074 -13.777 0.786 1.00 96.81 99 LYS A C 1
ATOM 765 O O . LYS A 1 99 ? 3.529 -13.843 1.877 1.00 96.81 99 LYS A O 1
ATOM 770 N N . GLY A 1 100 ? 5.382 -13.572 0.664 1.00 95.62 100 GLY A N 1
ATOM 771 C CA . GLY A 1 100 ? 6.295 -13.434 1.795 1.00 95.62 100 GLY A CA 1
ATOM 772 C C . GLY A 1 100 ? 5.993 -12.214 2.666 1.00 95.62 100 GLY A C 1
ATOM 773 O O . GLY A 1 100 ? 6.129 -12.310 3.884 1.00 95.62 100 GLY A O 1
ATOM 774 N N . MET A 1 101 ? 5.552 -11.100 2.066 1.00 95.75 101 MET A N 1
ATOM 775 C CA . MET A 1 101 ? 5.071 -9.921 2.797 1.00 95.75 101 MET A CA 1
ATOM 776 C C . MET A 1 101 ? 3.771 -10.235 3.542 1.00 95.75 101 MET A C 1
ATOM 778 O O . MET A 1 101 ? 3.638 -9.873 4.707 1.00 95.75 101 MET A O 1
ATOM 782 N N . TYR A 1 102 ? 2.834 -10.940 2.901 1.00 97.38 102 TYR A N 1
ATOM 783 C CA . TYR A 1 102 ? 1.577 -11.340 3.535 1.00 97.38 102 TYR A CA 1
ATOM 784 C C . TYR A 1 102 ? 1.781 -12.347 4.669 1.00 97.38 102 TYR A C 1
ATOM 786 O O . TYR A 1 102 ? 1.184 -12.220 5.734 1.00 97.38 102 TYR A O 1
ATOM 794 N N . ASP A 1 103 ? 2.626 -13.356 4.468 1.00 96.44 103 ASP A N 1
ATOM 795 C CA . ASP A 1 103 ? 2.896 -14.401 5.455 1.00 96.44 103 ASP A CA 1
ATOM 796 C C . ASP A 1 103 ? 3.478 -13.801 6.742 1.00 96.44 103 ASP A C 1
ATOM 798 O O . ASP A 1 103 ? 3.019 -14.153 7.828 1.00 96.44 103 ASP A O 1
ATOM 802 N N . ARG A 1 104 ? 4.410 -12.847 6.604 1.00 94.25 104 ARG A N 1
ATOM 803 C CA . ARG A 1 104 ? 5.121 -12.184 7.710 1.00 94.25 104 ARG A CA 1
ATOM 804 C C . ARG A 1 104 ? 4.399 -10.979 8.312 1.00 94.25 104 ARG A C 1
ATOM 806 O O . ARG A 1 104 ? 4.910 -10.409 9.268 1.00 94.25 104 ARG A O 1
ATOM 813 N N . ALA A 1 105 ? 3.275 -10.547 7.745 1.00 95.75 105 ALA A N 1
ATOM 814 C CA . ALA A 1 105 ? 2.575 -9.353 8.208 1.00 95.75 105 ALA A CA 1
ATOM 815 C C . ALA A 1 105 ? 2.197 -9.447 9.696 1.00 95.75 105 ALA A C 1
ATOM 817 O O . ALA A 1 105 ? 1.750 -10.500 10.151 1.00 95.75 105 ALA A O 1
ATOM 818 N N . ILE A 1 106 ? 2.342 -8.333 10.426 1.00 92.56 106 ILE A N 1
ATOM 819 C CA . ILE A 1 106 ? 1.984 -8.245 11.858 1.00 92.56 106 ILE A CA 1
ATOM 820 C C . ILE A 1 106 ? 0.480 -8.466 12.037 1.00 92.56 106 ILE A C 1
ATOM 822 O O . ILE A 1 106 ? 0.039 -9.144 12.959 1.00 92.56 106 ILE A O 1
ATOM 826 N N . GLU A 1 107 ? -0.303 -7.898 11.125 1.00 95.25 107 GLU A N 1
ATOM 827 C CA . GLU A 1 107 ? -1.751 -8.028 11.076 1.00 95.25 107 GLU A CA 1
ATOM 828 C C . GLU A 1 107 ? -2.180 -8.122 9.615 1.00 95.25 107 GLU A C 1
ATOM 830 O O . GLU A 1 107 ? -1.572 -7.495 8.741 1.00 95.25 107 GLU A O 1
ATOM 835 N N . LYS A 1 108 ? -3.202 -8.926 9.336 1.00 97.00 108 LYS A N 1
ATOM 836 C CA . LYS A 1 108 ? -3.697 -9.158 7.981 1.00 97.00 108 LYS A CA 1
ATOM 837 C C . LYS A 1 108 ? -5.118 -9.691 7.999 1.00 97.00 108 LYS A C 1
ATOM 839 O O . LYS A 1 108 ? -5.548 -10.289 8.983 1.00 97.00 108 LYS A O 1
ATOM 844 N N . GLY A 1 109 ? -5.823 -9.543 6.885 1.00 94.56 109 GLY A N 1
ATOM 845 C CA . GLY A 1 109 ? -7.187 -10.042 6.769 1.00 94.56 109 GLY A CA 1
ATOM 846 C C . GLY A 1 109 ? -7.730 -10.023 5.349 1.00 94.56 109 GLY A C 1
ATOM 847 O O . GLY A 1 109 ? -7.030 -9.686 4.391 1.00 94.56 109 GLY A O 1
ATOM 848 N N . SER A 1 110 ? -9.000 -10.408 5.228 1.00 96.06 110 SER A N 1
ATOM 849 C CA . SER A 1 110 ? -9.776 -10.207 4.005 1.00 96.06 110 SER A CA 1
ATOM 850 C C . SER A 1 110 ? -9.958 -8.715 3.750 1.00 96.06 110 SER A C 1
ATOM 852 O O . SER A 1 110 ? -10.198 -7.950 4.681 1.00 96.06 110 SER A O 1
ATOM 854 N N . PHE A 1 111 ? -9.912 -8.303 2.485 1.00 92.38 111 PHE A N 1
ATOM 855 C CA . PHE A 1 111 ? -10.147 -6.920 2.078 1.00 92.38 111 PHE A CA 1
ATOM 856 C C . PHE A 1 111 ? -11.497 -6.365 2.567 1.00 92.38 111 PHE A C 1
ATOM 858 O O . PHE A 1 111 ? -11.607 -5.174 2.845 1.00 92.38 111 PHE A O 1
ATOM 865 N N . VAL A 1 112 ? -12.502 -7.228 2.763 1.00 87.81 112 VAL A N 1
ATOM 866 C CA . VAL A 1 112 ? -13.818 -6.854 3.312 1.00 87.81 112 VAL A CA 1
ATOM 867 C C . VAL A 1 112 ? -13.706 -6.211 4.698 1.00 87.81 112 VAL A C 1
ATOM 869 O O . VAL A 1 112 ? -14.468 -5.303 5.013 1.00 87.81 112 VAL A O 1
ATOM 872 N N . THR A 1 113 ? -12.749 -6.651 5.518 1.00 84.19 113 THR A N 1
ATOM 873 C CA . THR A 1 113 ? -12.540 -6.148 6.884 1.00 84.19 113 THR A CA 1
ATOM 874 C C . THR A 1 113 ? -11.407 -5.130 6.972 1.00 84.19 113 THR A C 1
ATOM 876 O O . THR A 1 113 ? -10.941 -4.838 8.072 1.00 84.19 113 THR A O 1
ATOM 879 N N . MET A 1 114 ? -10.921 -4.622 5.834 1.00 89.94 114 MET A N 1
ATOM 880 C CA . MET A 1 114 ? -9.772 -3.723 5.801 1.00 89.94 114 MET A CA 1
ATOM 881 C C . MET A 1 114 ? -10.052 -2.434 6.594 1.00 89.94 114 MET A C 1
ATOM 883 O O . MET A 1 114 ? -11.009 -1.725 6.265 1.00 89.94 114 MET A O 1
ATOM 887 N N . PRO A 1 115 ? -9.213 -2.095 7.593 1.00 86.69 115 PRO A N 1
ATOM 888 C CA . PRO A 1 115 ? -9.292 -0.813 8.285 1.00 86.69 115 PRO A CA 1
ATOM 889 C C . PRO A 1 115 ? -9.172 0.391 7.338 1.00 86.69 115 PRO A C 1
ATOM 891 O O . PRO A 1 115 ? -8.594 0.309 6.256 1.00 86.69 115 PRO A O 1
ATOM 894 N N . ASP A 1 116 ? -9.650 1.558 7.754 1.00 84.69 116 ASP A N 1
ATOM 895 C CA . ASP A 1 116 ? -9.405 2.798 7.008 1.00 84.69 116 ASP A CA 1
ATOM 896 C C . ASP A 1 116 ? -8.095 3.461 7.464 1.00 84.69 116 ASP A C 1
ATOM 898 O O . ASP A 1 116 ? -8.092 4.525 8.075 1.00 84.69 116 ASP A O 1
ATOM 902 N N . ILE A 1 117 ? -6.969 2.773 7.241 1.00 88.88 117 ILE A N 1
ATOM 903 C CA . ILE A 1 117 ? -5.633 3.212 7.676 1.00 88.88 117 ILE A CA 1
ATOM 904 C C . ILE A 1 117 ? -4.717 3.319 6.449 1.00 88.88 117 ILE A C 1
ATOM 906 O O . ILE A 1 117 ? -4.328 2.288 5.891 1.00 88.88 117 ILE A O 1
ATOM 910 N N . PRO A 1 118 ? -4.340 4.535 6.011 1.00 94.25 118 PRO A N 1
ATOM 911 C CA . PRO A 1 118 ? -3.377 4.714 4.927 1.00 94.25 118 PRO A CA 1
ATOM 912 C C . PRO A 1 118 ? -2.029 4.031 5.211 1.00 94.25 118 PRO A C 1
ATOM 914 O O . PRO A 1 118 ? -1.583 3.937 6.354 1.00 94.25 118 PRO A O 1
ATOM 917 N N . GLY A 1 119 ? -1.371 3.550 4.157 1.00 96.44 119 GLY A N 1
ATOM 918 C CA . GLY A 1 119 ? -0.100 2.821 4.219 1.00 96.44 119 GLY A CA 1
ATOM 919 C C . GLY A 1 119 ? -0.246 1.318 4.477 1.00 96.44 119 GLY A C 1
ATOM 920 O O . GLY A 1 119 ? 0.753 0.616 4.644 1.00 96.44 119 GLY A O 1
ATOM 921 N N . MET A 1 120 ? -1.473 0.792 4.501 1.00 97.38 120 MET A N 1
ATOM 922 C CA . MET A 1 120 ? -1.690 -0.653 4.445 1.00 97.38 120 MET A CA 1
ATOM 923 C C . MET A 1 120 ? -1.366 -1.208 3.063 1.00 97.38 120 MET A C 1
ATOM 925 O O . MET A 1 120 ? -1.654 -0.586 2.036 1.00 97.38 120 MET A O 1
ATOM 929 N N . LEU A 1 121 ? -0.786 -2.407 3.054 1.00 98.69 121 LEU A N 1
ATOM 930 C CA . LEU A 1 121 ? -0.612 -3.171 1.831 1.00 98.69 121 LEU A CA 1
ATOM 931 C C . LEU A 1 121 ? -1.942 -3.811 1.449 1.00 98.69 121 LEU A C 1
ATOM 933 O O . LEU A 1 121 ? -2.659 -4.313 2.314 1.00 98.69 121 LEU A O 1
ATOM 937 N N . VAL A 1 122 ? -2.243 -3.812 0.157 1.00 98.75 122 VAL A N 1
ATOM 938 C CA . VAL A 1 122 ? -3.399 -4.496 -0.433 1.00 98.75 122 VAL A CA 1
ATOM 939 C C . VAL A 1 122 ? -2.922 -5.482 -1.487 1.00 98.75 122 VAL A C 1
ATOM 941 O O . VAL A 1 122 ? -2.000 -5.171 -2.238 1.00 98.75 122 VAL A O 1
ATOM 944 N N . MET A 1 123 ? -3.495 -6.686 -1.518 1.00 98.62 123 MET A N 1
ATOM 945 C CA . MET A 1 123 ? -2.987 -7.792 -2.337 1.00 98.62 123 MET A CA 1
ATOM 946 C C . MET A 1 123 ? -4.099 -8.494 -3.104 1.00 98.62 123 MET A C 1
ATOM 948 O O . MET A 1 123 ? -5.240 -8.591 -2.640 1.00 98.62 123 MET A O 1
ATOM 952 N N . THR A 1 124 ? -3.764 -8.973 -4.300 1.00 98.25 124 THR A N 1
ATOM 953 C CA . THR A 1 124 ? -4.674 -9.761 -5.139 1.00 98.25 124 THR A CA 1
ATOM 954 C C . THR A 1 124 ? -4.904 -11.155 -4.554 1.00 98.25 124 THR A C 1
ATOM 956 O O . THR A 1 124 ? -4.151 -11.622 -3.697 1.00 98.25 124 THR A O 1
ATOM 959 N N . SER A 1 125 ? -5.971 -11.827 -4.996 1.00 97.75 125 SER A N 1
ATOM 960 C CA . SER A 1 125 ? -6.391 -13.137 -4.470 1.00 97.75 125 SER A CA 1
ATOM 961 C C . SER A 1 125 ? -5.351 -14.241 -4.664 1.00 97.75 125 SER A C 1
ATOM 963 O O . SER A 1 125 ? -5.261 -15.147 -3.840 1.00 97.75 125 SER A O 1
ATOM 965 N N . ASP A 1 126 ? -4.549 -14.141 -5.720 1.00 97.56 126 ASP A N 1
ATOM 966 C CA . ASP A 1 126 ? -3.439 -15.039 -6.036 1.00 97.56 126 ASP A CA 1
ATOM 967 C C . ASP A 1 126 ? -2.140 -14.689 -5.290 1.00 97.56 126 ASP A C 1
ATOM 969 O O . ASP A 1 126 ? -1.135 -15.378 -5.457 1.00 97.56 126 ASP A O 1
ATOM 973 N N . LEU A 1 127 ? -2.138 -13.615 -4.485 1.00 97.56 127 LEU A N 1
ATOM 974 C CA . LEU A 1 127 ? -0.935 -13.031 -3.885 1.00 97.56 127 LEU A CA 1
ATOM 975 C C . LEU A 1 127 ? 0.170 -12.790 -4.931 1.00 97.56 127 LEU A C 1
ATOM 977 O O . LEU A 1 127 ? 1.354 -12.924 -4.629 1.00 97.56 127 LEU A O 1
ATOM 981 N N . GLY A 1 128 ? -0.213 -12.454 -6.166 1.00 97.06 128 GLY A N 1
ATOM 982 C CA . GLY A 1 128 ? 0.700 -12.147 -7.267 1.00 97.06 128 GLY A CA 1
ATOM 983 C C . GLY A 1 128 ? 1.048 -10.662 -7.371 1.00 97.06 128 GLY A C 1
ATOM 984 O O . GLY A 1 128 ? 2.051 -10.303 -7.988 1.00 97.06 128 GLY A O 1
ATOM 985 N N . HIS A 1 129 ? 0.250 -9.790 -6.750 1.00 98.31 129 HIS A N 1
ATOM 986 C CA . HIS A 1 129 ? 0.383 -8.341 -6.866 1.00 98.31 129 HIS A CA 1
ATOM 987 C C . HIS A 1 129 ? 0.086 -7.620 -5.548 1.00 98.31 129 HIS A C 1
ATOM 989 O O . HIS A 1 129 ? -0.729 -8.086 -4.750 1.00 98.31 129 HIS A O 1
ATOM 995 N N . VAL A 1 130 ? 0.746 -6.479 -5.330 1.00 98.75 130 VAL A N 1
ATOM 996 C CA . VAL A 1 130 ? 0.617 -5.653 -4.120 1.00 98.75 130 VAL A CA 1
ATOM 997 C C . VAL A 1 130 ? 0.521 -4.168 -4.472 1.00 98.75 130 VAL A C 1
ATOM 999 O O . VAL A 1 130 ? 1.160 -3.702 -5.416 1.00 98.75 130 VAL A O 1
ATOM 1002 N N . GLY A 1 131 ? -0.267 -3.422 -3.706 1.00 98.75 131 GLY A N 1
ATOM 1003 C CA . GLY A 1 131 ? -0.361 -1.966 -3.763 1.00 98.75 131 GLY A CA 1
ATOM 1004 C C . GLY A 1 131 ? -0.368 -1.342 -2.369 1.00 98.75 131 GLY A C 1
ATOM 1005 O O . GLY A 1 131 ? -0.399 -2.046 -1.359 1.00 98.75 131 GLY A O 1
ATOM 1006 N N . VAL A 1 132 ? -0.348 -0.012 -2.321 1.00 98.88 132 VAL A N 1
ATOM 1007 C CA . VAL A 1 132 ? -0.417 0.789 -1.093 1.00 98.88 132 VAL A CA 1
ATOM 1008 C C . VAL A 1 132 ? -1.761 1.499 -1.049 1.00 98.88 132 VAL A C 1
ATOM 1010 O O . VAL A 1 132 ? -2.064 2.283 -1.943 1.00 98.88 132 VAL A O 1
ATOM 1013 N N . TYR A 1 133 ? -2.559 1.261 -0.012 1.00 98.56 133 TYR A N 1
ATOM 1014 C CA . TYR A 1 133 ? -3.766 2.043 0.247 1.00 98.56 133 TYR A CA 1
ATOM 1015 C C . TYR A 1 133 ? -3.403 3.452 0.730 1.00 98.56 133 TYR A C 1
ATOM 1017 O O . TYR A 1 133 ? -2.623 3.596 1.669 1.00 98.56 133 TYR A O 1
ATOM 1025 N N . ILE A 1 134 ? -3.961 4.495 0.109 1.00 96.62 134 ILE A N 1
ATOM 1026 C CA . ILE A 1 134 ? -3.612 5.901 0.400 1.00 96.62 134 ILE A CA 1
ATOM 1027 C C . ILE A 1 134 ? -4.782 6.728 0.958 1.00 96.62 134 ILE A C 1
ATOM 1029 O O . ILE A 1 134 ? -4.679 7.950 1.044 1.00 96.62 134 ILE A O 1
ATOM 1033 N N . GLY A 1 135 ? -5.881 6.078 1.349 1.00 87.19 135 GLY A N 1
ATOM 1034 C CA . GLY A 1 135 ? -7.093 6.732 1.851 1.00 87.19 135 GLY A CA 1
ATOM 1035 C C . GLY A 1 135 ? -8.219 6.768 0.818 1.00 87.19 135 GLY A C 1
ATOM 1036 O O . GLY A 1 135 ? -8.223 5.998 -0.145 1.00 87.19 135 GLY A O 1
ATOM 1037 N N . LYS A 1 136 ? -9.194 7.660 1.017 1.00 87.25 136 LYS A N 1
ATOM 1038 C CA . LYS A 1 136 ? -10.372 7.796 0.149 1.00 87.25 136 LYS A CA 1
ATOM 1039 C C . LYS A 1 136 ? -10.431 9.163 -0.516 1.00 87.25 136 LYS A C 1
ATOM 1041 O O . LYS A 1 136 ? -10.077 10.168 0.089 1.00 87.25 136 LYS A O 1
ATOM 1046 N N . ILE A 1 137 ? -10.959 9.193 -1.734 1.00 79.75 137 ILE A N 1
ATOM 1047 C CA . ILE A 1 137 ? -11.387 10.411 -2.428 1.00 79.75 137 ILE A CA 1
ATOM 1048 C C . ILE A 1 137 ? -12.849 10.194 -2.808 1.00 79.75 137 ILE A C 1
ATOM 1050 O O . ILE A 1 137 ? -13.169 9.205 -3.463 1.00 79.75 137 ILE A O 1
ATOM 1054 N N . ASN A 1 138 ? -13.738 11.088 -2.365 1.00 79.56 138 ASN A N 1
ATOM 1055 C CA . ASN A 1 138 ? -15.188 10.993 -2.590 1.00 79.56 138 ASN A CA 1
ATOM 1056 C C . ASN A 1 138 ? -15.779 9.637 -2.161 1.00 79.56 138 ASN A C 1
ATOM 1058 O O . ASN A 1 138 ? -16.529 9.004 -2.897 1.00 79.56 138 ASN A O 1
ATOM 1062 N N . GLY A 1 139 ? -15.369 9.151 -0.985 1.00 76.94 139 GLY A N 1
ATOM 1063 C CA . GLY A 1 139 ? -15.792 7.854 -0.446 1.00 76.94 139 GLY A CA 1
ATOM 1064 C C . GLY A 1 139 ? -15.114 6.637 -1.084 1.00 76.94 139 GLY A C 1
ATOM 1065 O O . GLY A 1 139 ? -15.131 5.570 -0.472 1.00 76.94 139 GLY A O 1
ATOM 1066 N N . LEU A 1 140 ? -14.456 6.796 -2.239 1.00 82.25 140 LEU A N 1
ATOM 1067 C CA . LEU A 1 140 ? -13.792 5.707 -2.946 1.00 82.25 140 LEU A CA 1
ATOM 1068 C C . LEU A 1 140 ? -12.367 5.492 -2.456 1.00 82.25 140 LEU A C 1
ATOM 1070 O O . LEU A 1 140 ? -11.556 6.423 -2.476 1.00 82.25 140 LEU A O 1
ATOM 1074 N N . LYS A 1 141 ? -12.033 4.253 -2.098 1.00 92.75 141 LYS A N 1
ATOM 1075 C CA . LYS A 1 141 ? -10.670 3.861 -1.719 1.00 92.75 141 LYS A CA 1
ATOM 1076 C C . LYS A 1 141 ? -9.699 4.048 -2.883 1.00 92.75 141 LYS A C 1
ATOM 1078 O O . LYS A 1 141 ? -9.985 3.661 -4.016 1.00 92.75 141 LYS A O 1
ATOM 1083 N N . GLN A 1 142 ? -8.549 4.632 -2.574 1.00 97.88 142 GLN A N 1
ATOM 1084 C CA . GLN A 1 142 ? -7.484 4.975 -3.508 1.00 97.88 142 GLN A CA 1
ATOM 1085 C C . GLN A 1 142 ? -6.220 4.178 -3.191 1.00 97.88 142 GLN A C 1
ATOM 1087 O O . GLN A 1 142 ? -5.901 3.931 -2.023 1.00 97.88 142 GLN A O 1
ATOM 1092 N N . TYR A 1 143 ? -5.469 3.829 -4.229 1.00 98.62 143 TYR A N 1
ATOM 1093 C CA . TYR A 1 143 ? -4.245 3.043 -4.122 1.00 98.62 143 TYR A CA 1
ATOM 1094 C C . TYR A 1 143 ? -3.141 3.621 -4.989 1.00 98.62 143 TYR A C 1
ATOM 1096 O O . TYR A 1 143 ? -3.411 4.200 -6.036 1.00 98.62 143 TYR A O 1
ATOM 1104 N N . ILE A 1 144 ? -1.895 3.389 -4.595 1.00 98.88 144 ILE A N 1
ATOM 1105 C CA . ILE A 1 144 ? -0.739 3.548 -5.475 1.00 98.88 144 ILE A CA 1
ATOM 1106 C C . ILE A 1 144 ? -0.084 2.183 -5.663 1.00 98.88 144 ILE A C 1
ATOM 1108 O O . ILE A 1 144 ? 0.154 1.451 -4.702 1.00 98.88 144 ILE A O 1
ATOM 1112 N N . GLU A 1 145 ? 0.209 1.833 -6.910 1.00 98.69 145 GLU A N 1
ATOM 1113 C CA . GLU A 1 145 ? 0.823 0.566 -7.299 1.00 98.69 145 GLU A CA 1
ATOM 1114 C C . GLU A 1 145 ? 1.787 0.779 -8.472 1.00 98.69 145 GLU A C 1
ATOM 1116 O O . GLU A 1 145 ? 1.571 1.636 -9.327 1.00 98.69 145 GLU A O 1
ATOM 1121 N N . ALA A 1 146 ? 2.850 -0.022 -8.545 1.00 98.69 146 ALA A N 1
ATOM 1122 C CA . ALA A 1 146 ? 3.630 -0.147 -9.773 1.00 98.69 146 ALA A CA 1
ATOM 1123 C C . ALA A 1 146 ? 3.005 -1.252 -10.627 1.00 98.69 146 ALA A C 1
ATOM 1125 O O . ALA A 1 146 ? 2.947 -2.402 -10.187 1.00 98.69 146 ALA A O 1
ATOM 1126 N N . THR A 1 147 ? 2.520 -0.926 -11.828 1.00 98.38 147 THR A N 1
ATOM 1127 C CA . THR A 1 147 ? 1.744 -1.879 -12.635 1.00 98.38 147 THR A CA 1
ATOM 1128 C C . THR A 1 147 ? 1.875 -1.643 -14.144 1.00 98.38 147 THR A C 1
ATOM 1130 O O . THR A 1 147 ? 1.907 -0.494 -14.587 1.00 98.38 147 THR A O 1
ATOM 1133 N N . PRO A 1 148 ? 1.918 -2.709 -14.969 1.00 97.56 148 PRO A N 1
ATOM 1134 C CA . PRO A 1 148 ? 1.789 -2.610 -16.421 1.00 97.56 148 PRO A CA 1
ATOM 1135 C C . PRO A 1 148 ? 0.323 -2.615 -16.884 1.00 97.56 148 PRO A C 1
ATOM 1137 O O . PRO A 1 148 ? 0.046 -2.455 -18.070 1.00 97.56 148 PRO A O 1
ATOM 1140 N N . ALA A 1 149 ? -0.629 -2.835 -15.972 1.00 96.88 149 ALA A N 1
ATOM 1141 C CA . ALA A 1 149 ? -2.051 -2.861 -16.289 1.00 96.88 149 ALA A CA 1
ATOM 1142 C C . ALA A 1 149 ? -2.614 -1.449 -16.516 1.00 96.88 149 ALA A C 1
ATOM 1144 O O . ALA A 1 149 ? -1.960 -0.449 -16.226 1.00 96.88 149 ALA A O 1
ATOM 1145 N N . PHE A 1 150 ? -3.849 -1.383 -17.022 1.00 96.50 150 PHE A N 1
ATOM 1146 C CA . PHE A 1 150 ? -4.609 -0.136 -17.211 1.00 96.50 150 PHE A CA 1
ATOM 1147 C C . PHE A 1 150 ? -3.875 0.931 -18.036 1.00 96.50 150 PHE A C 1
ATOM 1149 O O . PHE A 1 150 ? -4.125 2.121 -17.881 1.00 96.50 150 PHE A O 1
ATOM 1156 N N . ASN A 1 151 ? -2.953 0.494 -18.900 1.00 95.44 151 ASN A N 1
ATOM 1157 C CA . ASN A 1 151 ? -2.069 1.357 -19.678 1.00 95.44 151 ASN A CA 1
ATOM 1158 C C . ASN A 1 151 ? -1.158 2.278 -18.832 1.00 95.44 151 ASN A C 1
ATOM 1160 O O . ASN A 1 151 ? -0.675 3.287 -19.335 1.00 95.44 151 ASN A O 1
ATOM 1164 N N . ILE A 1 152 ? -0.909 1.938 -17.561 1.00 97.94 152 ILE A N 1
ATOM 1165 C CA . ILE A 1 152 ? -0.086 2.749 -16.649 1.00 97.94 152 ILE A CA 1
ATOM 1166 C C . ILE A 1 152 ? 1.408 2.542 -16.927 1.00 97.94 152 ILE A C 1
ATOM 1168 O O . ILE A 1 152 ? 2.146 3.513 -17.057 1.00 97.94 152 ILE A O 1
ATOM 1172 N N . TRP A 1 153 ? 1.869 1.288 -17.025 1.00 98.19 153 TRP A N 1
ATOM 1173 C CA . TRP A 1 153 ? 3.277 0.933 -17.291 1.00 98.19 153 TRP A CA 1
ATOM 1174 C C . TRP A 1 153 ? 4.315 1.628 -16.395 1.00 98.19 153 TRP A C 1
ATOM 1176 O O . TRP A 1 153 ? 5.463 1.810 -16.790 1.00 98.19 153 TRP A O 1
ATOM 1186 N N . ALA A 1 154 ? 3.943 1.980 -15.168 1.00 98.56 154 ALA A N 1
ATOM 1187 C CA . ALA A 1 154 ? 4.713 2.847 -14.279 1.00 98.56 154 ALA A CA 1
ATOM 1188 C C . ALA A 1 154 ? 4.227 2.690 -12.825 1.00 98.56 154 ALA A C 1
ATOM 1190 O O . ALA A 1 154 ? 3.409 1.811 -12.533 1.00 98.56 154 ALA A O 1
ATOM 1191 N N . VAL A 1 155 ? 4.706 3.541 -11.913 1.00 98.75 155 VAL A N 1
ATOM 1192 C CA . VAL A 1 155 ? 3.991 3.789 -10.651 1.00 98.75 155 VAL A CA 1
ATOM 1193 C C . VAL A 1 155 ? 2.789 4.676 -10.962 1.00 98.75 155 VAL A C 1
ATOM 1195 O O . VAL A 1 155 ? 2.949 5.746 -11.542 1.00 98.75 155 VAL A O 1
ATOM 1198 N N . GLY A 1 156 ? 1.592 4.229 -10.595 1.00 98.50 156 GLY A N 1
ATOM 1199 C CA . GLY A 1 156 ? 0.350 4.940 -10.874 1.00 98.50 156 GLY A CA 1
ATOM 1200 C C . GLY A 1 156 ? -0.663 4.815 -9.746 1.00 98.50 156 GLY A C 1
ATOM 1201 O O . GLY A 1 156 ? -0.545 3.956 -8.870 1.00 98.50 156 GLY A O 1
ATOM 1202 N N . GLN A 1 157 ? -1.659 5.698 -9.780 1.00 98.38 157 GLN A N 1
ATOM 1203 C CA . GLN A 1 157 ? -2.783 5.678 -8.854 1.00 98.38 157 GLN A CA 1
ATOM 1204 C C . GLN A 1 157 ? -3.958 4.908 -9.468 1.00 98.38 157 GLN A C 1
ATOM 1206 O O . GLN A 1 157 ? -4.301 5.110 -10.632 1.00 98.38 157 GLN A O 1
ATOM 1211 N N . THR A 1 158 ? -4.578 4.042 -8.673 1.00 98.31 158 THR A N 1
ATOM 1212 C CA . THR A 1 158 ? -5.815 3.323 -9.001 1.00 98.31 158 THR A CA 1
ATOM 1213 C C . THR A 1 158 ? -6.840 3.525 -7.885 1.00 98.31 158 THR A C 1
ATOM 1215 O O . THR A 1 158 ? -6.536 4.078 -6.826 1.00 98.31 158 THR A O 1
ATOM 1218 N N . ASN A 1 159 ? -8.077 3.090 -8.104 1.00 96.44 159 ASN A N 1
ATOM 1219 C CA . ASN A 1 159 ? -9.131 3.112 -7.091 1.00 96.44 159 ASN A CA 1
ATOM 1220 C C . ASN A 1 159 ? -9.907 1.786 -7.069 1.00 96.44 159 ASN A C 1
ATOM 1222 O O . ASN A 1 159 ? -9.663 0.897 -7.890 1.00 96.44 159 ASN A O 1
ATOM 1226 N N . GLU A 1 160 ? -10.843 1.647 -6.129 1.00 92.56 160 GLU A N 1
ATOM 1227 C CA . GLU A 1 160 ? -11.569 0.383 -5.921 1.00 92.56 160 GLU A CA 1
ATOM 1228 C C . GLU A 1 160 ? -12.521 -0.009 -7.058 1.00 92.56 160 GLU A C 1
ATOM 1230 O O . GLU A 1 160 ? -12.930 -1.166 -7.123 1.00 92.56 160 GLU A O 1
ATOM 1235 N N . THR A 1 161 ? -12.837 0.901 -7.987 1.00 94.31 161 THR A N 1
ATOM 1236 C CA . THR A 1 161 ? -13.607 0.558 -9.195 1.00 94.31 161 THR A CA 1
ATOM 1237 C C . THR A 1 161 ? -12.713 0.044 -10.327 1.00 94.31 161 THR A C 1
ATOM 1239 O O . THR A 1 161 ? -13.184 -0.692 -11.191 1.00 94.31 161 THR A O 1
ATOM 1242 N N . GLN A 1 162 ? -11.418 0.376 -10.313 1.00 95.69 162 GLN A N 1
ATOM 1243 C CA . GLN A 1 162 ? -10.436 -0.080 -11.303 1.00 95.69 162 GLN A CA 1
ATOM 1244 C C . GLN A 1 162 ? -9.716 -1.364 -10.878 1.00 95.69 162 GLN A C 1
ATOM 1246 O O . GLN A 1 162 ? -9.510 -2.263 -11.695 1.00 95.69 162 GLN A O 1
ATOM 1251 N N . ARG A 1 163 ? -9.309 -1.461 -9.608 1.00 94.62 163 ARG A N 1
ATOM 1252 C CA . ARG A 1 163 ? -8.515 -2.572 -9.077 1.00 94.62 163 ARG A CA 1
ATOM 1253 C C . ARG A 1 163 ? -9.243 -3.249 -7.924 1.00 94.62 163 ARG A C 1
ATOM 1255 O O . ARG A 1 163 ? -9.509 -2.633 -6.897 1.00 94.62 163 ARG A O 1
ATOM 1262 N N . GLN A 1 164 ? -9.483 -4.548 -8.080 1.00 95.19 164 GLN A N 1
ATOM 1263 C CA . GLN A 1 164 ? -10.026 -5.389 -7.019 1.00 95.19 164 GLN A CA 1
ATOM 1264 C C . GLN A 1 164 ? -8.895 -6.009 -6.197 1.00 95.19 164 GLN A C 1
ATOM 1266 O O . GLN A 1 164 ? -7.975 -6.625 -6.742 1.00 95.19 164 GLN A O 1
ATOM 1271 N N . TRP A 1 165 ? -8.994 -5.865 -4.881 1.00 98.19 165 TRP A N 1
ATOM 1272 C CA . TRP A 1 165 ? -8.070 -6.436 -3.909 1.00 98.19 165 TRP A CA 1
ATOM 1273 C C . TRP A 1 165 ? -8.799 -7.476 -3.057 1.00 98.19 165 TRP A C 1
ATOM 1275 O O . TRP A 1 165 ? -9.985 -7.333 -2.770 1.00 98.19 165 TRP A O 1
ATOM 1285 N N . ALA A 1 166 ? -8.094 -8.532 -2.659 1.00 97.94 166 ALA A N 1
ATOM 1286 C CA . ALA A 1 166 ? -8.661 -9.641 -1.890 1.00 97.94 166 ALA A CA 1
ATOM 1287 C C . ALA A 1 166 ? -8.217 -9.630 -0.426 1.00 97.94 166 ALA A C 1
ATOM 1289 O O . ALA A 1 166 ? -8.971 -10.051 0.454 1.00 97.94 166 ALA A O 1
ATOM 1290 N N . TYR A 1 167 ? -7.017 -9.112 -0.159 1.00 98.56 167 TYR A N 1
ATOM 1291 C CA . TYR A 1 167 ? -6.416 -9.106 1.169 1.00 98.56 167 TYR A CA 1
ATOM 1292 C C . TYR A 1 167 ? -5.793 -7.757 1.502 1.00 98.56 167 TYR A C 1
ATOM 1294 O O . TYR A 1 167 ? -5.431 -6.989 0.609 1.00 98.56 167 TYR A O 1
ATOM 1302 N N . TRP A 1 168 ? -5.622 -7.515 2.798 1.00 98.56 168 TRP A N 1
ATOM 1303 C CA . TRP A 1 168 ? -4.809 -6.424 3.322 1.00 98.56 168 TRP A CA 1
ATOM 1304 C C . TRP A 1 168 ? -3.777 -6.949 4.323 1.00 98.56 168 TRP A C 1
ATOM 1306 O O . TRP A 1 168 ? -3.964 -8.018 4.913 1.00 98.56 168 TRP A O 1
ATOM 1316 N N . ALA A 1 169 ? -2.688 -6.203 4.507 1.00 98.19 169 ALA A N 1
ATOM 1317 C CA . ALA A 1 169 ? -1.648 -6.508 5.485 1.00 98.19 169 ALA A CA 1
ATOM 1318 C C . ALA A 1 169 ? -0.925 -5.265 6.015 1.00 98.19 169 ALA A C 1
ATOM 1320 O O . ALA A 1 169 ? -0.675 -4.303 5.285 1.00 98.19 169 ALA A O 1
ATOM 1321 N N . LYS A 1 170 ? -0.498 -5.355 7.277 1.00 97.12 170 LYS A N 1
ATOM 1322 C CA . LYS A 1 170 ? 0.491 -4.476 7.902 1.00 97.12 170 LYS A CA 1
ATOM 1323 C C . LYS A 1 170 ? 1.890 -5.065 7.739 1.00 97.12 170 LYS A C 1
ATOM 1325 O O . LYS A 1 170 ? 2.195 -6.120 8.300 1.00 97.12 170 LYS A O 1
ATOM 1330 N N . HIS A 1 171 ? 2.742 -4.403 6.960 1.00 95.69 171 HIS A N 1
ATOM 1331 C CA . HIS A 1 171 ? 4.112 -4.862 6.732 1.00 95.69 171 HIS A CA 1
ATOM 1332 C C . HIS A 1 171 ? 4.917 -4.833 8.040 1.00 95.69 171 HIS A C 1
ATOM 1334 O O . HIS A 1 171 ? 4.912 -3.832 8.744 1.00 95.69 171 HIS A O 1
ATOM 1340 N N . TYR A 1 172 ? 5.654 -5.900 8.351 1.00 92.00 172 TYR A N 1
ATOM 1341 C CA . TYR A 1 172 ? 6.256 -6.071 9.681 1.00 92.00 172 TYR A CA 1
ATOM 1342 C C . TYR A 1 172 ? 7.434 -5.139 10.010 1.00 92.00 172 TYR A C 1
ATOM 1344 O O . TYR A 1 172 ? 7.793 -4.982 11.171 1.00 92.00 172 TYR A O 1
ATOM 1352 N N . LEU A 1 173 ? 8.023 -4.509 8.992 1.00 91.19 173 LEU A N 1
ATOM 1353 C CA . LEU A 1 173 ? 9.059 -3.473 9.140 1.00 91.19 173 LEU A CA 1
ATOM 1354 C C . LEU A 1 173 ? 8.512 -2.041 9.117 1.00 91.19 173 LEU A C 1
ATOM 1356 O O . LEU A 1 173 ? 9.294 -1.094 9.078 1.00 91.19 173 LEU A O 1
ATOM 1360 N N . ILE A 1 174 ? 7.192 -1.879 9.043 1.00 92.75 174 ILE A N 1
ATOM 1361 C CA . ILE A 1 174 ? 6.547 -0.572 9.007 1.00 92.75 174 ILE A CA 1
ATOM 1362 C C . ILE A 1 174 ? 5.798 -0.372 10.317 1.00 92.75 174 ILE A C 1
ATOM 1364 O O . ILE A 1 174 ? 4.962 -1.182 10.707 1.00 92.75 174 ILE A O 1
ATOM 1368 N N . GLU A 1 175 ? 6.099 0.734 10.979 1.00 91.94 175 GLU A N 1
ATOM 1369 C CA . GLU A 1 175 ? 5.354 1.230 12.123 1.00 91.94 175 GLU A CA 1
ATOM 1370 C C . GLU A 1 175 ? 4.030 1.840 11.644 1.00 91.94 175 GLU A C 1
ATOM 1372 O O . GLU A 1 175 ? 4.005 2.694 10.753 1.00 91.94 175 GLU A O 1
ATOM 1377 N N . TYR A 1 176 ? 2.912 1.393 12.212 1.00 89.00 176 TYR A N 1
ATOM 1378 C CA . TYR A 1 176 ? 1.588 1.884 11.841 1.00 89.00 176 TYR A CA 1
ATOM 1379 C C . TYR A 1 176 ? 1.115 2.925 12.848 1.00 89.00 176 TYR A C 1
ATOM 1381 O O . TYR A 1 176 ? 0.695 2.594 13.952 1.00 89.00 176 TYR A O 1
ATOM 1389 N N . ILE A 1 177 ? 1.171 4.185 12.426 1.00 85.69 177 ILE A N 1
ATOM 1390 C CA . ILE A 1 177 ? 0.546 5.312 13.104 1.00 85.69 177 ILE A CA 1
ATOM 1391 C C . ILE A 1 177 ? -0.927 5.300 12.699 1.00 85.69 177 ILE A C 1
ATOM 1393 O O . ILE A 1 177 ? -1.285 5.647 11.568 1.00 85.69 177 ILE A O 1
ATOM 1397 N N . GLU A 1 178 ? -1.775 4.835 13.609 1.00 72.88 178 GLU A N 1
ATOM 1398 C CA . GLU A 1 178 ? -3.225 4.876 13.447 1.00 72.88 178 GLU A CA 1
ATOM 1399 C C . GLU A 1 178 ? -3.759 6.204 13.990 1.00 72.88 178 GLU A C 1
ATOM 1401 O O . GLU A 1 178 ? -3.260 6.685 15.013 1.00 72.88 178 GLU A O 1
ATOM 1406 N N . PRO A 1 179 ? -4.779 6.810 13.354 1.00 59.22 179 PRO A N 1
ATOM 1407 C CA . PRO A 1 179 ? -5.535 7.846 14.036 1.00 59.22 179 PRO A CA 1
ATOM 1408 C C . PRO A 1 179 ? -6.091 7.257 15.343 1.00 59.22 179 PRO A C 1
ATOM 1410 O O . PRO A 1 179 ? -6.448 6.071 15.368 1.00 59.22 179 PRO A O 1
ATOM 1413 N N . PRO A 1 180 ? -6.186 8.049 16.424 1.00 56.84 180 PRO A N 1
ATOM 1414 C CA . PRO A 1 180 ? -6.855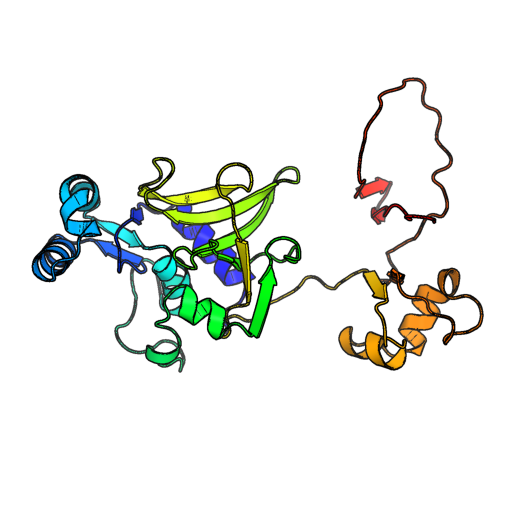 7.600 17.634 1.00 56.84 180 PRO A CA 1
ATOM 1415 C C . PRO A 1 180 ? -8.238 7.081 17.244 1.00 56.84 180 PRO A C 1
ATOM 1417 O O . PRO A 1 180 ? -9.011 7.793 16.596 1.00 56.84 180 PRO A O 1
ATOM 1420 N N . LYS A 1 181 ? -8.551 5.825 17.577 1.00 67.38 181 LYS A N 1
ATOM 1421 C CA . LYS A 1 181 ? -9.922 5.343 17.399 1.00 67.38 181 LYS A CA 1
ATOM 1422 C C . LYS A 1 181 ? -10.799 6.214 18.287 1.00 67.38 181 LYS A C 1
ATOM 1424 O O . LYS A 1 181 ? -10.529 6.316 19.476 1.00 67.38 181 LYS A O 1
ATOM 1429 N N . SER A 1 182 ? -11.812 6.848 17.706 1.00 74.12 182 SER A N 1
ATOM 1430 C CA . SER A 1 182 ? -12.760 7.695 18.438 1.00 74.12 182 SER A CA 1
ATOM 1431 C C . SER A 1 182 ? -13.951 6.903 18.978 1.00 74.12 182 SER A C 1
ATOM 1433 O O . SER A 1 182 ? -14.637 7.373 19.884 1.00 74.12 182 SER A O 1
ATOM 1435 N N . ILE A 1 183 ? -14.169 5.686 18.463 1.00 82.56 183 ILE A N 1
ATOM 1436 C CA . ILE A 1 183 ? -15.196 4.744 18.914 1.00 82.56 183 ILE A CA 1
ATOM 1437 C C . ILE A 1 183 ? -14.699 3.286 18.893 1.00 82.56 183 ILE A C 1
ATOM 1439 O O . ILE A 1 183 ? -13.750 2.945 18.181 1.00 82.56 183 ILE A O 1
ATOM 1443 N N . TYR A 1 184 ? -15.370 2.411 19.640 1.00 83.31 184 TYR A N 1
ATOM 1444 C CA . TYR A 1 184 ? -15.117 0.975 19.736 1.00 83.31 184 TYR A CA 1
ATOM 1445 C C . TYR A 1 184 ? -16.430 0.190 19.789 1.00 83.31 184 TYR A C 1
ATOM 1447 O O . TYR A 1 184 ? -17.256 0.437 20.659 1.00 83.31 184 TYR A O 1
ATOM 1455 N N . THR A 1 185 ? -16.615 -0.792 18.908 1.00 85.69 185 THR A N 1
ATOM 1456 C CA . THR A 1 185 ? -17.762 -1.710 18.973 1.00 85.69 185 THR A CA 1
ATOM 1457 C C . THR A 1 185 ? -17.410 -2.940 19.800 1.00 85.69 185 THR A C 1
ATOM 1459 O O . THR A 1 185 ? -16.447 -3.642 19.496 1.00 85.69 185 THR A O 1
ATOM 1462 N N . ILE A 1 186 ? -18.212 -3.220 20.821 1.00 85.94 186 ILE A N 1
ATOM 1463 C CA . ILE A 1 186 ? -18.013 -4.339 21.740 1.00 85.94 186 ILE A CA 1
ATOM 1464 C C . ILE A 1 186 ? -18.198 -5.669 21.016 1.00 85.94 186 ILE A C 1
ATOM 1466 O O . ILE A 1 186 ? -19.189 -5.887 20.317 1.00 85.94 186 ILE A O 1
ATOM 1470 N N . VAL A 1 187 ? -17.256 -6.588 21.223 1.00 80.31 187 VAL A N 1
ATOM 1471 C CA . VAL A 1 187 ? -17.299 -7.948 20.678 1.00 80.31 187 VAL A CA 1
ATOM 1472 C C . VAL A 1 187 ? -17.417 -8.995 21.785 1.00 80.31 187 VAL A C 1
ATOM 1474 O O . VAL A 1 187 ? -17.256 -8.721 22.974 1.00 80.31 187 VAL A O 1
ATOM 1477 N N . ARG A 1 188 ? -17.740 -10.238 21.407 1.00 87.56 188 ARG A N 1
ATOM 1478 C CA . ARG A 1 188 ? -17.894 -11.339 22.368 1.00 87.56 188 ARG A CA 1
ATOM 1479 C C . ARG A 1 188 ? -16.609 -11.520 23.190 1.00 87.56 188 ARG A C 1
ATOM 1481 O O . ARG A 1 188 ? -15.540 -11.719 22.627 1.00 87.56 188 ARG A O 1
ATOM 1488 N N . GLY A 1 189 ? -16.751 -11.549 24.517 1.00 87.12 189 GLY A N 1
ATOM 1489 C CA . GLY A 1 189 ? -15.644 -11.763 25.463 1.00 87.12 189 GLY A CA 1
ATOM 1490 C C . GLY A 1 189 ? -15.007 -10.477 26.003 1.00 87.12 189 GLY A C 1
ATOM 1491 O O . GLY A 1 189 ? -14.127 -10.542 26.872 1.00 87.12 189 GLY A O 1
ATOM 1492 N N . ASP A 1 190 ? -15.467 -9.322 25.530 1.00 92.94 190 ASP A N 1
ATOM 1493 C CA . ASP A 1 190 ? -15.021 -8.031 26.023 1.00 92.94 190 ASP A CA 1
ATOM 1494 C C . ASP A 1 190 ? -15.496 -7.730 27.452 1.00 92.94 190 ASP A C 1
ATOM 1496 O O . ASP A 1 190 ? -16.474 -8.267 27.966 1.00 92.94 190 ASP A O 1
ATOM 1500 N N . SER A 1 191 ? -14.745 -6.843 28.095 1.00 96.56 191 SER A N 1
ATOM 1501 C CA . SER A 1 191 ? -15.075 -6.164 29.351 1.00 96.56 191 SER A CA 1
ATOM 1502 C C . SER A 1 191 ? -14.395 -4.797 29.310 1.00 96.56 191 SER A C 1
ATOM 1504 O O . SER A 1 191 ? -13.354 -4.669 28.659 1.00 96.56 191 SER A O 1
ATOM 1506 N N . LEU A 1 192 ? -14.921 -3.788 30.011 1.00 95.06 192 LEU A N 1
ATOM 1507 C CA . LEU A 1 192 ? -14.300 -2.454 30.023 1.00 95.06 192 LEU A CA 1
ATOM 1508 C C . LEU A 1 192 ? -12.828 -2.506 30.467 1.00 95.06 192 LEU A C 1
ATOM 1510 O O . LEU A 1 192 ? -11.988 -1.821 29.892 1.00 95.06 192 LEU A O 1
ATOM 1514 N N . SER A 1 193 ? -12.489 -3.392 31.409 1.00 94.88 193 SER A N 1
ATOM 1515 C CA . SER A 1 193 ? -11.115 -3.619 31.883 1.00 94.88 193 SER A CA 1
ATOM 1516 C C . SER A 1 193 ? -10.183 -4.263 30.854 1.00 94.88 193 SER A C 1
ATOM 1518 O O . SER A 1 193 ? -8.972 -4.081 30.946 1.00 94.88 193 SER A O 1
ATOM 1520 N N . ARG A 1 194 ? -10.712 -4.983 29.856 1.00 88.50 194 ARG A N 1
ATOM 1521 C CA . ARG A 1 194 ? -9.928 -5.512 28.723 1.00 88.50 194 ARG A CA 1
ATOM 1522 C C . ARG A 1 194 ? -9.834 -4.531 27.558 1.00 88.50 194 ARG A C 1
ATOM 1524 O O . ARG A 1 194 ? -8.857 -4.585 26.814 1.00 88.50 194 ARG A O 1
ATOM 1531 N N . ILE A 1 195 ? -10.846 -3.681 27.379 1.00 87.06 195 ILE A N 1
ATOM 1532 C CA . ILE A 1 195 ? -10.911 -2.707 26.284 1.00 87.06 195 ILE A CA 1
ATOM 1533 C C . ILE A 1 195 ? -10.044 -1.488 26.604 1.00 87.06 195 ILE A C 1
ATOM 1535 O O . ILE A 1 195 ? -9.168 -1.151 25.814 1.00 87.06 195 ILE A O 1
ATOM 1539 N N . ALA A 1 196 ? -10.264 -0.849 27.755 1.00 86.88 196 ALA A N 1
ATOM 1540 C CA . ALA A 1 196 ? -9.701 0.464 28.069 1.00 86.88 196 ALA A CA 1
ATOM 1541 C C . ALA A 1 196 ? -8.161 0.544 27.959 1.00 86.88 196 ALA A C 1
ATOM 1543 O O . ALA A 1 196 ? -7.673 1.482 27.322 1.00 86.88 196 ALA A O 1
ATOM 1544 N N . PRO A 1 197 ? -7.374 -0.454 28.424 1.00 73.69 197 PRO A N 1
ATOM 1545 C CA . PRO A 1 197 ? -5.916 -0.404 28.294 1.00 73.69 197 PRO A CA 1
ATOM 1546 C C . PRO A 1 197 ? -5.421 -0.383 26.843 1.00 73.69 197 PRO A C 1
ATOM 1548 O O . PRO A 1 197 ? -4.347 0.145 26.573 1.00 73.69 197 PRO A O 1
ATOM 1551 N N . ARG A 1 198 ? -6.204 -0.910 25.888 1.00 78.75 198 ARG A N 1
ATOM 1552 C CA . ARG A 1 198 ? -5.866 -0.873 24.451 1.00 78.75 198 ARG A CA 1
ATOM 1553 C C . ARG A 1 198 ? -5.881 0.549 23.885 1.00 78.75 198 ARG A C 1
ATOM 1555 O O . ARG A 1 198 ? -5.307 0.779 22.827 1.00 78.75 198 ARG A O 1
ATOM 1562 N N . PHE A 1 199 ? -6.533 1.472 24.587 1.00 78.50 199 PHE A N 1
ATOM 1563 C CA . PHE A 1 199 ? -6.680 2.880 24.224 1.00 78.50 199 PHE A CA 1
ATOM 1564 C C . PHE A 1 199 ? -6.046 3.812 25.259 1.00 78.50 199 PHE A C 1
ATOM 1566 O O . PHE A 1 199 ? -6.347 4.999 25.276 1.00 78.50 199 PHE A O 1
ATOM 1573 N N . ASN A 1 200 ? -5.158 3.281 26.110 1.00 79.62 200 ASN A N 1
ATOM 1574 C CA . ASN A 1 200 ? -4.483 4.034 27.166 1.00 79.62 200 ASN A CA 1
ATOM 1575 C C . ASN A 1 200 ? -5.457 4.734 28.139 1.00 79.62 200 ASN A C 1
ATOM 1577 O O . ASN A 1 200 ? -5.215 5.856 28.574 1.00 79.62 200 ASN A O 1
ATOM 1581 N N . MET A 1 201 ? -6.563 4.060 28.466 1.00 84.94 201 MET A N 1
ATOM 1582 C CA . MET A 1 201 ? -7.560 4.505 29.440 1.00 84.94 201 MET A CA 1
ATOM 1583 C C . MET A 1 201 ? -7.695 3.481 30.570 1.00 84.94 201 MET A C 1
ATOM 1585 O O . MET A 1 201 ? -7.488 2.276 30.393 1.00 84.94 201 MET A O 1
ATOM 1589 N N . THR A 1 202 ? -8.121 3.947 31.735 1.00 95.31 202 THR A N 1
ATOM 1590 C CA . THR A 1 202 ? -8.687 3.104 32.787 1.00 95.31 202 THR A CA 1
ATOM 1591 C C . THR A 1 202 ? -10.114 2.692 32.423 1.00 95.31 202 THR A C 1
ATOM 1593 O O . THR A 1 202 ? -10.808 3.358 31.649 1.00 95.31 202 THR A O 1
ATOM 1596 N N . TRP A 1 203 ? -10.598 1.583 32.988 1.00 95.69 203 TRP A N 1
ATOM 1597 C CA . TRP A 1 203 ? -11.978 1.156 32.737 1.00 95.69 203 TRP A CA 1
ATOM 1598 C C . TRP A 1 203 ? -12.998 2.159 33.292 1.00 95.69 203 TRP A C 1
ATOM 1600 O O . TRP A 1 203 ? -14.093 2.260 32.748 1.00 95.69 203 TRP A O 1
ATOM 1610 N N . GLN A 1 204 ? -12.634 2.911 34.336 1.00 97.56 204 GLN A N 1
ATOM 1611 C CA . GLN A 1 204 ? -13.444 3.979 34.916 1.00 97.56 204 GLN A CA 1
ATOM 1612 C C . GLN A 1 204 ? -13.578 5.166 33.962 1.00 97.56 204 GLN A C 1
ATOM 1614 O O . GLN A 1 204 ? -14.686 5.651 33.769 1.00 97.56 204 GLN A O 1
ATOM 1619 N N . GLU A 1 205 ? -12.484 5.603 33.331 1.00 93.69 205 GLU A N 1
ATOM 1620 C CA . GLU A 1 205 ? -12.529 6.666 32.318 1.00 93.69 205 GLU A CA 1
ATOM 1621 C C . GLU A 1 205 ? -13.376 6.243 31.115 1.00 93.69 205 GLU A C 1
ATOM 1623 O O . GLU A 1 205 ? -14.225 7.007 30.662 1.00 93.69 205 GLU A O 1
ATOM 1628 N N . LEU A 1 206 ? -13.195 5.006 30.631 1.00 94.06 206 LEU A N 1
ATOM 1629 C CA . LEU A 1 206 ? -13.997 4.475 29.528 1.00 94.06 206 LEU A CA 1
ATOM 1630 C C . LEU A 1 206 ? -15.482 4.355 29.903 1.00 94.06 206 LEU A C 1
ATOM 1632 O O . LEU A 1 206 ? -16.341 4.636 29.069 1.00 94.06 206 LEU A O 1
ATOM 1636 N N . TYR A 1 207 ? -15.789 3.945 31.139 1.00 96.25 207 TYR A N 1
ATOM 1637 C CA . TYR A 1 207 ? -17.160 3.880 31.643 1.00 96.25 207 TYR A CA 1
ATOM 1638 C C . TYR A 1 207 ? -17.790 5.267 31.738 1.00 96.25 207 TYR A C 1
ATOM 1640 O O . TYR A 1 207 ? -18.879 5.457 31.213 1.00 96.25 207 TYR A O 1
ATOM 1648 N N . GLU A 1 208 ? -17.124 6.238 32.368 1.00 95.06 208 GLU A N 1
ATOM 1649 C CA . GLU A 1 208 ? -17.701 7.575 32.541 1.00 95.06 208 GLU A CA 1
ATOM 1650 C C . GLU A 1 208 ? -17.904 8.296 31.207 1.00 95.06 208 GLU A C 1
ATOM 1652 O O . GLU A 1 208 ? -18.916 8.966 31.020 1.00 95.06 208 GLU A O 1
ATOM 1657 N N . LEU A 1 209 ? -17.020 8.066 30.234 1.00 91.25 209 LEU A N 1
ATOM 1658 C CA . LEU A 1 209 ? -17.184 8.550 28.863 1.00 91.25 209 LEU A CA 1
ATOM 1659 C C . LEU A 1 209 ? -18.426 7.967 28.146 1.00 91.25 209 LEU A C 1
ATOM 1661 O O . LEU A 1 209 ? -18.894 8.531 27.159 1.00 91.25 209 LEU A O 1
ATOM 1665 N N . ASN A 1 210 ? -18.955 6.839 28.625 1.00 93.50 210 ASN A N 1
ATOM 1666 C CA . ASN A 1 210 ? -20.029 6.069 27.990 1.00 93.50 210 ASN A CA 1
ATOM 1667 C C . ASN A 1 210 ? -21.185 5.741 28.934 1.00 93.50 210 ASN A C 1
ATOM 1669 O O . ASN A 1 210 ? -21.966 4.827 28.680 1.00 93.50 210 ASN A O 1
ATOM 1673 N N . LYS A 1 211 ? -21.294 6.443 30.057 1.00 93.62 211 LYS A N 1
ATOM 1674 C CA . LYS A 1 211 ? -22.278 6.134 31.097 1.00 93.62 211 LYS A CA 1
ATOM 1675 C C . LYS A 1 211 ? -23.711 6.350 30.632 1.00 93.62 211 LYS A C 1
ATOM 1677 O O . LYS A 1 211 ? -24.620 5.679 31.109 1.00 93.62 211 LYS A O 1
ATOM 1682 N N . ASP A 1 212 ? -23.895 7.266 29.692 1.00 87.25 212 ASP A N 1
ATOM 1683 C CA . ASP A 1 212 ? -25.157 7.519 29.012 1.00 87.25 212 ASP A CA 1
ATOM 1684 C C . ASP A 1 212 ? -25.628 6.306 28.194 1.00 87.25 212 ASP A C 1
ATOM 1686 O O . ASP A 1 212 ? -26.817 6.005 28.213 1.00 87.25 212 ASP A O 1
ATOM 1690 N N . VAL A 1 213 ? -24.708 5.565 27.562 1.00 87.94 213 VAL A N 1
ATOM 1691 C CA . VAL A 1 213 ? -25.040 4.365 26.769 1.00 87.94 213 VAL A CA 1
ATOM 1692 C C . VAL A 1 213 ? -24.970 3.055 27.563 1.00 87.94 213 VAL A C 1
ATOM 1694 O O . VAL A 1 213 ? -25.756 2.147 27.317 1.00 87.94 213 VAL A O 1
ATOM 1697 N N . ILE A 1 214 ? -24.063 2.934 28.539 1.00 92.88 214 ILE A N 1
ATOM 1698 C CA . ILE A 1 214 ? -23.918 1.730 29.383 1.00 92.88 214 ILE A CA 1
ATOM 1699 C C . ILE A 1 214 ? -24.973 1.709 30.507 1.00 92.88 214 ILE A C 1
ATOM 1701 O O . ILE A 1 214 ? -25.360 0.650 31.010 1.00 92.88 214 ILE A O 1
ATOM 1705 N N . GLY A 1 215 ? -25.456 2.881 30.925 1.00 90.81 215 GLY A N 1
ATOM 1706 C CA . GLY A 1 215 ? -26.340 3.030 32.073 1.00 90.81 215 GLY A CA 1
ATOM 1707 C C . GLY A 1 215 ? -25.618 2.798 33.404 1.00 90.81 215 GLY A C 1
ATOM 1708 O O . GLY A 1 215 ? -24.396 2.821 33.496 1.00 90.81 215 GLY A O 1
ATOM 1709 N N . GLY A 1 216 ? -26.380 2.573 34.477 1.00 93.25 216 GLY A N 1
ATOM 1710 C CA . GLY A 1 216 ? -25.849 2.574 35.849 1.00 93.25 216 GLY A CA 1
ATOM 1711 C C . GLY A 1 216 ? -24.985 1.373 36.260 1.00 93.25 216 GLY A C 1
ATOM 1712 O O . GLY A 1 216 ? -24.498 1.356 37.390 1.00 93.25 216 GLY A O 1
ATOM 1713 N N . ASN A 1 217 ? -24.812 0.356 35.407 1.00 93.19 217 ASN A N 1
ATOM 1714 C CA . ASN A 1 217 ? -23.999 -0.823 35.720 1.00 93.19 217 ASN A CA 1
ATOM 1715 C C . ASN A 1 217 ? -22.867 -0.997 34.686 1.00 93.19 217 ASN A C 1
ATOM 1717 O O . ASN A 1 217 ? -23.138 -1.497 33.595 1.00 93.19 217 ASN A O 1
ATOM 1721 N N . PRO A 1 218 ? -21.598 -0.715 35.047 1.00 92.62 218 PRO A N 1
ATOM 1722 C CA . PRO A 1 218 ? -20.446 -0.812 34.141 1.00 92.62 218 PRO A CA 1
ATOM 1723 C C . PRO A 1 218 ? -20.209 -2.196 33.518 1.00 92.62 218 PRO A C 1
ATOM 1725 O O . PRO A 1 218 ? -19.475 -2.317 32.542 1.00 92.62 218 PRO A O 1
ATOM 1728 N N . SER A 1 219 ? -20.775 -3.259 34.100 1.00 93.31 219 SER A N 1
ATOM 1729 C CA . SER A 1 219 ? -20.631 -4.629 33.587 1.00 93.31 219 SER A CA 1
ATOM 1730 C C . SER A 1 219 ? -21.729 -5.023 32.595 1.00 93.31 219 SER A C 1
ATOM 1732 O O . SER A 1 219 ? -21.610 -6.064 31.952 1.00 93.31 219 SER A O 1
ATOM 1734 N N . LYS A 1 220 ? -22.799 -4.226 32.461 1.00 92.62 220 LYS A N 1
ATOM 1735 C CA . LYS A 1 220 ? -23.900 -4.476 31.518 1.00 92.62 220 LYS A CA 1
ATOM 1736 C C . LYS A 1 220 ? -23.579 -3.908 30.139 1.00 92.62 220 LYS A C 1
ATOM 1738 O O . LYS A 1 220 ? -24.246 -3.008 29.647 1.00 92.62 220 LYS A O 1
ATOM 1743 N N . ILE A 1 221 ? -22.532 -4.447 29.534 1.00 92.81 221 ILE A N 1
ATOM 1744 C CA . ILE A 1 221 ? -22.165 -4.145 28.155 1.00 92.81 221 ILE A CA 1
ATOM 1745 C C . ILE A 1 221 ? -22.590 -5.292 27.239 1.00 92.81 221 ILE A C 1
ATOM 1747 O O . ILE A 1 221 ? -22.559 -6.457 27.640 1.00 92.81 221 ILE A O 1
ATOM 1751 N N . GLU A 1 222 ? -22.956 -4.975 26.001 1.00 90.81 222 GLU A N 1
ATOM 1752 C CA . GLU A 1 222 ? -23.509 -5.948 25.057 1.00 90.81 222 GLU A CA 1
ATOM 1753 C C . GLU A 1 222 ? -22.717 -5.975 23.753 1.00 90.81 222 GLU A C 1
ATOM 1755 O O . GLU A 1 222 ? -22.175 -4.965 23.309 1.00 90.81 222 GLU A O 1
ATOM 1760 N N . VAL A 1 223 ? -22.640 -7.147 23.120 1.00 85.69 223 VAL A N 1
ATOM 1761 C CA . VAL A 1 223 ? -22.001 -7.278 21.805 1.00 85.69 223 VAL A CA 1
ATOM 1762 C C . VAL A 1 223 ? -22.736 -6.395 20.800 1.00 85.69 223 VAL A C 1
ATOM 1764 O O . VAL A 1 223 ? -23.948 -6.507 20.655 1.00 85.69 223 VAL A O 1
ATOM 1767 N N . GLY A 1 224 ? -21.996 -5.552 20.084 1.00 77.94 224 GLY A N 1
ATOM 1768 C CA . GLY A 1 224 ? -22.546 -4.574 19.146 1.00 77.94 224 GLY A CA 1
ATOM 1769 C C . GLY A 1 224 ? -22.743 -3.175 19.734 1.00 77.94 224 GLY A C 1
ATOM 1770 O O . GLY A 1 224 ? -22.846 -2.228 18.959 1.00 77.94 224 GLY A O 1
ATOM 1771 N N . MET A 1 225 ? -22.712 -3.015 21.063 1.00 85.81 225 MET A N 1
ATOM 1772 C CA . MET A 1 225 ? -22.714 -1.697 21.705 1.00 85.81 225 MET A CA 1
ATOM 1773 C C . MET A 1 225 ? -21.489 -0.894 21.252 1.00 85.81 225 MET A C 1
ATOM 1775 O O . MET A 1 225 ? -20.382 -1.432 21.167 1.00 85.81 225 MET A O 1
ATOM 1779 N N . ILE A 1 226 ? -21.681 0.391 20.954 1.00 84.75 226 ILE A N 1
ATOM 1780 C CA . ILE A 1 226 ? -20.610 1.289 20.517 1.00 84.75 226 ILE A CA 1
ATOM 1781 C C . ILE A 1 226 ? -20.212 2.178 21.693 1.00 84.75 226 ILE A C 1
ATOM 1783 O O . ILE A 1 226 ? -21.035 2.887 22.259 1.00 84.75 226 ILE A O 1
ATOM 1787 N N . LEU A 1 227 ? -18.932 2.141 22.046 1.00 88.31 227 LEU A N 1
ATOM 1788 C CA . LEU A 1 227 ? -18.315 3.001 23.043 1.00 88.31 227 LEU A CA 1
ATOM 1789 C C . LEU A 1 227 ? -17.575 4.138 22.351 1.00 88.31 227 LEU A C 1
ATOM 1791 O O . LEU A 1 227 ? -16.859 3.917 21.381 1.00 88.31 227 LEU A O 1
ATOM 1795 N N . ARG A 1 228 ? -17.691 5.344 22.881 1.00 89.56 228 ARG A N 1
ATOM 1796 C CA . ARG A 1 228 ? -16.801 6.472 22.636 1.00 89.56 228 ARG A CA 1
ATOM 1797 C C . ARG A 1 228 ? -15.441 6.197 23.262 1.00 89.56 228 ARG A C 1
ATOM 1799 O O . ARG A 1 228 ? -15.344 5.654 24.360 1.00 89.56 228 ARG A O 1
ATOM 1806 N N . LEU A 1 229 ? -14.405 6.624 22.564 1.00 84.19 229 LEU A N 1
ATOM 1807 C CA . LEU A 1 229 ? -13.021 6.678 23.030 1.00 84.19 229 LEU A CA 1
ATOM 1808 C C . LEU A 1 229 ? -12.506 8.127 23.082 1.00 84.19 229 LEU A C 1
ATOM 1810 O O . LEU A 1 229 ? -11.438 8.386 23.625 1.00 84.19 229 LEU A O 1
ATOM 1814 N N . ASP A 1 230 ? -13.287 9.072 22.549 1.00 77.69 230 ASP A N 1
ATOM 1815 C CA . ASP A 1 230 ? -13.050 10.511 22.618 1.00 77.69 230 ASP A CA 1
ATOM 1816 C C . ASP A 1 230 ? -14.313 11.217 23.144 1.00 77.69 230 ASP A C 1
ATOM 1818 O O . ASP A 1 230 ? -15.429 10.948 22.692 1.00 77.69 230 ASP A O 1
ATOM 1822 N N . LYS A 1 231 ? -14.127 12.143 24.091 1.00 75.62 231 LYS A N 1
ATOM 1823 C CA . LYS A 1 231 ? -15.174 12.994 24.685 1.00 75.62 231 LYS A CA 1
ATOM 1824 C C . LYS A 1 231 ? -15.888 13.899 23.684 1.00 75.62 231 LYS A C 1
ATOM 1826 O O . LYS A 1 231 ? -16.983 14.364 23.977 1.00 75.62 231 LYS A O 1
ATOM 1831 N N . ASN A 1 232 ? -15.283 14.155 22.527 1.00 71.94 232 ASN A N 1
ATOM 1832 C CA . ASN A 1 232 ? -15.875 14.988 21.483 1.00 71.94 232 ASN A CA 1
ATOM 1833 C C . ASN A 1 232 ? -16.924 14.234 20.640 1.00 71.94 232 ASN A C 1
ATOM 1835 O O . ASN A 1 232 ? -17.601 14.844 19.815 1.00 71.94 232 ASN A O 1
ATOM 1839 N N . ILE A 1 233 ? -17.074 12.916 20.824 1.00 66.88 233 ILE A N 1
ATOM 1840 C CA . ILE A 1 233 ? -18.096 12.120 20.137 1.00 66.88 233 ILE A CA 1
ATOM 1841 C C . ILE A 1 233 ? -19.421 12.200 20.898 1.00 66.88 233 ILE A C 1
ATOM 1843 O O . ILE A 1 233 ? -19.501 11.872 22.078 1.00 66.88 233 ILE A O 1
ATOM 1847 N N . VAL A 1 234 ? -20.498 12.563 20.203 1.00 67.06 234 VAL A N 1
ATOM 1848 C CA . VAL A 1 234 ? -21.858 12.600 20.755 1.00 67.06 234 VAL A CA 1
ATOM 1849 C C . VAL A 1 234 ? -22.729 11.623 19.966 1.00 67.06 234 VAL A C 1
ATOM 1851 O O . VAL A 1 234 ? -22.929 11.811 18.768 1.00 67.06 234 VAL A O 1
ATOM 1854 N N . PHE A 1 235 ? -23.245 10.575 20.616 1.00 65.00 235 PHE A N 1
ATOM 1855 C CA . PHE A 1 235 ? -24.328 9.769 20.051 1.00 65.00 235 PHE A CA 1
ATOM 1856 C C . PHE A 1 235 ? -25.639 10.546 20.160 1.00 65.00 235 PHE A C 1
ATOM 1858 O O . PHE A 1 235 ? -25.921 11.163 21.187 1.00 65.00 235 PHE A O 1
ATOM 1865 N N . VAL A 1 236 ? -26.404 10.563 19.073 1.00 57.78 236 VAL A N 1
ATOM 1866 C CA . VAL A 1 236 ? -27.666 11.300 18.972 1.00 57.78 236 VAL A CA 1
ATOM 1867 C C . VAL A 1 236 ? -28.771 10.279 18.729 1.00 57.78 236 VAL A C 1
ATOM 1869 O O . VAL A 1 236 ? -28.836 9.700 17.647 1.00 57.78 236 VAL A O 1
ATOM 1872 N N . ASP A 1 237 ? -29.639 10.071 19.721 1.00 48.44 237 ASP A N 1
ATOM 1873 C CA . ASP A 1 237 ? -30.676 9.023 19.693 1.00 48.44 237 ASP A CA 1
ATOM 1874 C C . ASP A 1 237 ? -31.695 9.214 18.556 1.00 48.44 237 ASP A C 1
ATOM 1876 O O . ASP A 1 237 ? -32.267 8.250 18.045 1.00 48.44 237 ASP A O 1
ATOM 1880 N N . ARG A 1 238 ? -31.947 10.469 18.144 1.00 43.38 238 ARG A N 1
ATOM 1881 C CA . ARG A 1 238 ? -32.766 10.848 16.978 1.00 43.38 238 ARG A CA 1
ATOM 1882 C C . ARG A 1 238 ? -32.337 12.213 16.450 1.00 43.38 238 ARG A C 1
ATOM 1884 O O . ARG A 1 238 ? -32.333 13.190 17.196 1.00 43.38 238 ARG A O 1
ATOM 1891 N N . ILE A 1 239 ? -32.115 12.322 15.142 1.00 40.78 239 ILE A N 1
ATOM 1892 C CA . ILE A 1 239 ? -32.284 13.606 14.454 1.00 40.78 239 ILE A CA 1
ATOM 1893 C C . ILE A 1 239 ? -33.795 13.871 14.471 1.00 40.78 239 ILE A C 1
ATOM 1895 O O . ILE A 1 239 ? -34.549 13.161 13.808 1.00 40.78 239 ILE A O 1
ATOM 1899 N N . ARG A 1 240 ? -34.275 14.848 15.250 1.00 35.84 240 ARG A N 1
ATOM 1900 C CA . ARG A 1 240 ? -35.567 15.464 14.917 1.00 35.84 240 ARG A CA 1
ATOM 1901 C C . ARG A 1 240 ? -35.338 16.153 13.578 1.00 35.84 240 ARG A C 1
ATOM 1903 O O . ARG A 1 240 ? -34.517 17.063 13.522 1.00 35.84 240 ARG A O 1
ATOM 1910 N N . GLU A 1 241 ? -35.978 15.674 12.514 1.00 36.62 241 GLU A N 1
ATOM 1911 C CA . GLU A 1 241 ? -35.985 16.355 11.219 1.00 36.62 241 GLU A CA 1
ATOM 1912 C C . GLU A 1 241 ? -36.220 17.852 11.436 1.00 36.62 241 GLU A C 1
ATOM 1914 O O . GLU A 1 241 ? -37.266 18.265 11.941 1.00 36.62 241 GLU A O 1
ATOM 1919 N N . VAL A 1 242 ? -35.251 18.676 11.042 1.00 30.81 242 VAL A N 1
ATOM 1920 C CA . VAL A 1 242 ? -35.578 20.034 10.628 1.00 30.81 242 VAL A CA 1
ATOM 1921 C C . VAL A 1 242 ? -36.235 19.854 9.267 1.00 30.81 242 VAL A C 1
ATOM 1923 O O . VAL A 1 242 ? -35.555 19.607 8.273 1.00 30.81 242 VAL A O 1
ATOM 1926 N N . ILE A 1 243 ? -37.567 19.891 9.247 1.00 28.86 243 ILE A N 1
ATOM 1927 C CA . ILE A 1 243 ? -38.354 19.949 8.017 1.00 28.86 243 ILE A CA 1
ATOM 1928 C C . ILE A 1 243 ? -37.975 21.264 7.328 1.00 28.86 243 ILE A C 1
ATOM 1930 O O . ILE A 1 243 ? -38.500 22.323 7.658 1.00 28.86 243 ILE A O 1
ATOM 1934 N N . VAL A 1 244 ? -37.031 21.207 6.392 1.00 28.75 244 VAL A N 1
ATOM 1935 C CA . VAL A 1 244 ? -36.942 22.191 5.316 1.00 28.75 244 VAL A CA 1
ATOM 1936 C C . VAL A 1 244 ? -37.546 21.510 4.101 1.00 28.75 244 VAL A C 1
ATOM 1938 O O . VAL A 1 244 ? -37.080 20.458 3.670 1.00 28.75 244 VAL A O 1
ATOM 1941 N N . GLU A 1 245 ? -38.642 22.073 3.606 1.00 33.16 245 GLU A N 1
ATOM 1942 C CA . GLU A 1 245 ? -39.420 21.583 2.471 1.00 33.16 245 GLU A CA 1
ATOM 1943 C C . GLU A 1 245 ? -38.546 21.321 1.229 1.00 33.16 245 GLU A C 1
ATOM 1945 O O . GLU A 1 245 ? -38.317 22.215 0.418 1.00 33.16 245 GLU A O 1
ATOM 1950 N N . LYS A 1 246 ? -38.072 20.083 1.050 1.00 27.41 246 LYS A N 1
ATOM 1951 C CA . LYS A 1 246 ? -38.057 19.356 -0.232 1.00 27.41 246 LYS A CA 1
ATOM 1952 C C . LYS A 1 246 ? -37.433 17.975 -0.061 1.00 27.41 246 LYS A C 1
ATOM 1954 O O . LYS A 1 246 ? -36.272 17.829 0.299 1.00 27.41 246 LYS A O 1
ATOM 1959 N N . ILE A 1 247 ? -38.234 16.971 -0.386 1.00 30.89 247 ILE A N 1
ATOM 1960 C CA . ILE A 1 247 ? -37.883 15.554 -0.423 1.00 30.89 247 ILE A CA 1
ATOM 1961 C C . ILE A 1 247 ? -36.774 15.320 -1.459 1.00 30.89 247 ILE A C 1
ATOM 1963 O O . ILE A 1 247 ? -36.963 15.641 -2.632 1.00 30.89 247 ILE A O 1
ATOM 1967 N N . VAL A 1 248 ? -35.671 14.692 -1.045 1.00 26.91 248 VAL A N 1
ATOM 1968 C CA . VAL A 1 248 ? -34.833 13.855 -1.917 1.00 26.91 248 VAL A CA 1
ATOM 1969 C C . VAL A 1 248 ? -34.447 12.606 -1.118 1.00 26.91 248 VAL A C 1
ATOM 1971 O O . VAL A 1 248 ? -33.802 12.707 -0.077 1.00 26.91 248 VAL A O 1
ATOM 1974 N N . GLU A 1 249 ? -34.891 11.435 -1.577 1.00 31.86 249 GLU A N 1
ATOM 1975 C CA . GLU A 1 249 ? -34.499 10.126 -1.039 1.00 31.86 249 GLU A CA 1
ATOM 1976 C C . GLU A 1 249 ? -32.978 9.927 -1.107 1.00 31.86 249 GLU A C 1
ATOM 1978 O O . GLU A 1 249 ? -32.372 10.151 -2.155 1.00 31.86 249 GLU A O 1
ATOM 1983 N N . VAL A 1 250 ? -32.362 9.429 -0.026 1.00 27.73 250 VAL A N 1
ATOM 1984 C CA . VAL A 1 250 ? -30.992 8.888 -0.064 1.00 27.73 250 VAL A CA 1
ATOM 1985 C C . VAL A 1 250 ? -30.903 7.594 0.757 1.00 27.73 250 VAL A C 1
ATOM 1987 O O . VAL A 1 250 ? -31.130 7.589 1.968 1.00 27.73 250 VAL A O 1
ATOM 1990 N N . GLU A 1 251 ? -30.533 6.489 0.100 1.00 32.91 251 GLU A N 1
ATOM 1991 C CA . GLU A 1 251 ? -30.211 5.194 0.718 1.00 32.91 251 GLU A CA 1
ATOM 1992 C C . GLU A 1 251 ? -28.716 5.085 1.136 1.00 32.91 251 GLU A C 1
ATOM 1994 O O . GLU A 1 251 ? -27.831 5.176 0.291 1.00 32.91 251 GLU A O 1
ATOM 1999 N N . LYS A 1 252 ? -28.470 4.735 2.419 1.00 32.19 252 LYS A N 1
ATOM 2000 C CA . LYS A 1 252 ? -27.252 4.124 3.050 1.00 32.19 252 LYS A CA 1
ATOM 2001 C C . LYS A 1 252 ? -25.943 4.951 3.219 1.00 32.19 252 LYS A C 1
ATOM 2003 O O . LYS A 1 252 ? -25.663 5.871 2.468 1.00 32.19 252 LYS A O 1
ATOM 2008 N N . PRO A 1 253 ? -25.080 4.524 4.178 1.00 38.72 253 PRO A N 1
ATOM 2009 C CA . PRO A 1 253 ? -25.008 4.993 5.565 1.00 38.72 253 PRO A CA 1
ATOM 2010 C C . PRO A 1 253 ? -24.247 6.329 5.711 1.00 38.72 253 PRO A C 1
ATOM 2012 O O . PRO A 1 253 ? -23.237 6.575 5.056 1.00 38.72 253 PRO A O 1
ATOM 2015 N N . LEU A 1 254 ? -24.716 7.188 6.611 1.00 40.97 254 LEU A N 1
ATOM 2016 C CA . LEU A 1 254 ? -24.271 8.575 6.716 1.00 40.97 254 LEU A CA 1
ATOM 2017 C C . LEU A 1 254 ? -23.204 8.737 7.810 1.00 40.97 254 LEU A C 1
ATOM 2019 O O . LEU A 1 254 ? -23.535 8.774 8.988 1.00 40.97 254 LEU A O 1
ATOM 2023 N N . ASN A 1 255 ? -21.938 8.850 7.391 1.00 43.94 255 ASN A N 1
ATOM 2024 C CA . ASN A 1 255 ? -20.877 9.540 8.135 1.00 43.94 255 ASN A CA 1
ATOM 2025 C C . ASN A 1 255 ? -20.945 11.028 7.755 1.00 43.94 255 ASN A C 1
ATOM 2027 O O . ASN A 1 255 ? -20.167 11.490 6.919 1.00 43.94 255 ASN A O 1
ATOM 2031 N N . ILE A 1 256 ? -21.922 11.767 8.284 1.00 44.38 256 ILE A N 1
ATOM 2032 C CA . ILE A 1 256 ? -22.011 13.212 8.029 1.00 44.38 256 ILE A CA 1
ATOM 2033 C C . ILE A 1 256 ? -21.180 13.930 9.084 1.00 44.38 256 ILE A C 1
ATOM 2035 O O . ILE A 1 256 ? -21.355 13.706 10.284 1.00 44.38 256 ILE A O 1
ATOM 2039 N N . ILE A 1 257 ? -20.303 14.812 8.615 1.00 44.47 257 ILE A N 1
ATOM 2040 C CA . ILE A 1 257 ? -19.650 15.823 9.437 1.00 44.47 257 ILE A CA 1
ATOM 2041 C C . ILE A 1 257 ? -20.545 17.061 9.394 1.00 44.47 257 ILE A C 1
ATOM 2043 O O . ILE A 1 257 ? -20.733 17.647 8.328 1.00 44.47 257 ILE A O 1
ATOM 2047 N N . LEU A 1 258 ? -21.131 17.428 10.532 1.00 43.16 258 LEU A N 1
ATOM 2048 C CA . LEU A 1 258 ? -21.870 18.680 10.681 1.00 43.16 258 LEU A CA 1
ATOM 2049 C C . LEU A 1 258 ? -20.931 19.719 11.294 1.00 43.16 258 LEU A C 1
ATOM 2051 O O . LEU A 1 258 ? -20.290 19.447 12.313 1.00 43.16 258 LEU A O 1
ATOM 2055 N N . GLN A 1 259 ? -20.845 20.888 10.660 1.00 37.91 259 GLN A N 1
ATOM 2056 C CA . GLN A 1 259 ? -20.046 22.012 11.134 1.00 37.91 259 GLN A CA 1
ATOM 2057 C C . GLN A 1 259 ? -20.980 23.179 11.451 1.00 37.91 259 GLN A C 1
ATOM 2059 O O . GLN A 1 259 ? -21.648 23.707 10.561 1.00 37.91 259 GLN A O 1
ATOM 2064 N N . GLN A 1 260 ? -21.038 23.553 12.725 1.00 34.50 260 GLN A N 1
ATOM 2065 C CA . GLN A 1 260 ? -21.708 24.759 13.196 1.00 34.50 260 GLN A CA 1
ATOM 2066 C C . GLN A 1 260 ? -20.849 25.333 14.326 1.00 34.50 260 GLN A C 1
ATOM 2068 O O . GLN A 1 260 ? -20.563 24.636 15.298 1.00 34.50 260 GLN A O 1
ATOM 2073 N N . ASP A 1 261 ? -20.394 26.575 14.151 1.00 47.62 261 ASP A N 1
ATOM 2074 C CA . ASP A 1 261 ? -19.359 27.215 14.977 1.00 47.62 261 ASP A CA 1
ATOM 2075 C C . ASP A 1 261 ? -18.030 26.411 15.009 1.00 47.62 261 ASP A C 1
ATOM 2077 O O . ASP A 1 261 ? -17.732 25.654 14.081 1.00 47.62 261 ASP A O 1
ATOM 2081 N N . ASP A 1 262 ? -17.209 26.570 16.056 1.00 33.66 262 ASP A N 1
ATOM 2082 C CA . ASP A 1 262 ? -15.933 25.849 16.262 1.00 33.66 262 ASP A CA 1
ATOM 2083 C C . ASP A 1 262 ? -16.114 24.358 16.639 1.00 33.66 262 ASP A C 1
ATOM 2085 O O . ASP A 1 262 ? -15.178 23.696 17.098 1.00 33.66 262 ASP A O 1
ATOM 2089 N N . VAL A 1 263 ? -17.316 23.797 16.468 1.00 32.41 263 VAL A N 1
ATOM 2090 C CA . VAL A 1 263 ? -17.641 22.419 16.850 1.00 32.41 263 VAL A CA 1
ATOM 2091 C C . VAL A 1 263 ? -17.860 21.563 15.605 1.00 32.41 263 VAL A C 1
ATOM 2093 O O . VAL A 1 263 ? -18.712 21.834 14.761 1.00 32.41 263 VAL A O 1
ATOM 2096 N N . THR A 1 264 ? -17.080 20.484 15.506 1.00 37.22 264 THR A N 1
ATOM 2097 C CA . THR A 1 264 ? -17.221 19.456 14.467 1.00 37.22 264 THR A CA 1
ATOM 2098 C C . THR A 1 264 ? -17.883 18.224 15.074 1.00 37.22 264 THR A C 1
ATOM 2100 O O . THR A 1 264 ? -17.298 17.583 15.946 1.00 37.22 264 THR A O 1
ATOM 2103 N N . VAL A 1 265 ? -19.086 17.868 14.615 1.00 40.22 265 VAL A N 1
ATOM 2104 C CA . VAL A 1 265 ? -19.821 16.688 15.104 1.00 40.22 265 VAL A CA 1
ATOM 2105 C C . VAL A 1 265 ? -19.819 15.600 14.035 1.00 40.22 265 VAL A C 1
ATOM 2107 O O . VAL A 1 265 ? -20.238 15.831 12.901 1.00 40.22 265 VAL A O 1
ATOM 2110 N N . THR A 1 266 ? -19.367 14.397 14.402 1.00 42.66 266 THR A N 1
ATOM 2111 C CA . THR A 1 266 ? -19.488 13.199 13.557 1.00 42.66 266 THR A CA 1
ATOM 2112 C C . THR A 1 266 ? -20.743 12.437 13.958 1.00 42.66 266 THR A C 1
ATOM 2114 O O . THR A 1 266 ? -20.803 11.882 15.054 1.00 42.66 266 THR A O 1
ATOM 2117 N N . VAL A 1 267 ? -21.745 12.405 13.080 1.00 45.12 267 VAL A N 1
ATOM 2118 C CA . VAL A 1 267 ? -22.991 11.666 13.322 1.00 45.12 267 VAL A CA 1
ATOM 2119 C C . VAL A 1 267 ? -22.818 10.228 12.840 1.00 45.12 267 VAL A C 1
ATOM 2121 O O . VAL A 1 267 ? -22.507 10.002 11.673 1.00 45.12 267 VAL A O 1
ATOM 2124 N N . VAL A 1 268 ? -23.037 9.257 13.730 1.00 45.06 268 VAL A N 1
ATOM 2125 C CA . VAL A 1 268 ? -23.027 7.823 13.407 1.00 45.06 268 VAL A CA 1
ATOM 2126 C C . VAL A 1 268 ? -24.444 7.291 13.597 1.00 45.06 268 VAL A C 1
ATOM 2128 O O . VAL A 1 268 ? -25.030 7.466 14.663 1.00 45.06 268 VAL A O 1
ATOM 2131 N N . LYS A 1 269 ? -25.027 6.674 12.564 1.00 42.38 269 LYS A N 1
ATOM 2132 C CA . LYS A 1 269 ? -26.381 6.106 12.649 1.00 42.38 269 LYS A CA 1
ATOM 2133 C C . LYS A 1 269 ? -26.379 4.879 13.565 1.00 42.38 269 LYS A C 1
ATOM 2135 O O . LYS A 1 269 ? -25.713 3.891 13.263 1.00 42.38 269 LYS A O 1
ATOM 2140 N N . GLU A 1 270 ? -27.170 4.924 14.629 1.00 37.91 270 GLU A N 1
ATOM 2141 C CA . GLU A 1 270 ? -27.455 3.762 15.468 1.00 37.91 270 GLU A CA 1
ATOM 2142 C C . GLU A 1 270 ? -28.326 2.764 14.681 1.00 37.91 270 GLU A C 1
ATOM 2144 O O . GLU A 1 270 ? -29.379 3.116 14.136 1.00 37.91 270 GLU A O 1
ATOM 2149 N N . VAL A 1 271 ? -27.868 1.516 14.548 1.00 35.22 271 VAL A N 1
ATOM 2150 C CA . VAL A 1 271 ? -28.661 0.434 13.945 1.00 35.22 271 VAL A CA 1
ATOM 2151 C C . VAL A 1 271 ? -29.437 -0.239 15.069 1.00 35.22 271 VAL A C 1
ATOM 2153 O O . VAL A 1 271 ? -28.997 -1.247 15.613 1.00 35.22 271 VAL A O 1
ATOM 2156 N N . ASN A 1 272 ? -30.583 0.335 15.428 1.00 35.44 272 ASN A N 1
ATOM 2157 C CA . ASN A 1 272 ? -31.501 -0.292 16.375 1.00 35.44 272 ASN A CA 1
ATOM 2158 C C . ASN A 1 272 ? -32.124 -1.554 15.748 1.00 35.44 272 ASN A C 1
ATOM 2160 O O . ASN A 1 272 ? -32.645 -1.504 14.628 1.00 35.44 272 ASN A O 1
ATOM 2164 N N . LYS A 1 273 ? -32.036 -2.681 16.463 1.00 35.91 273 LYS A N 1
ATOM 2165 C CA . LYS A 1 273 ? -32.837 -3.895 16.251 1.00 35.91 273 LYS A CA 1
ATOM 2166 C C . LYS A 1 273 ? -33.804 -4.056 17.408 1.00 35.91 273 LYS A C 1
ATOM 2168 O O . LYS A 1 273 ? -33.345 -3.875 18.554 1.00 35.91 273 LYS A O 1
#

Radius of gyration: 23.47 Å; chains: 1; bounding box: 63×43×62 Å

Sequence (273 aa):
MSKTNLGLVEYAKSKLTLPTIYMLSGFGRVLTHSNIDKRIANGCAHTIRNQSIIRAGVGKYVFDCVGLIKGYLWETSPGVVPYKMIDGVYFPDSDNNVKGMYDRAIEKGSFVTMPDIPGMLVMTSDLGHVGVYIGKINGLKQYIEATPAFNIWAVGQTNETQRQWAYWAKHYLIEYIEPPKSIYTIVRGDSLSRIAPRFNMTWQELYELNKDVIGGNPSKIEVGMILRLDKNIVFVDRIREVIVEKIVEVEKPLNIILQQDDVTVTVVKEVNK

Secondary structure (DSSP, 8-state):
---BHHHHHHHHHHHHTS-EEE-TT-EEEEP-HHHHHHHHHTT-HHHHHTHHHHHHTTTSEEE-HHHHHHHHHH-SBTTB--SSEETTEEHHHH---HHHHHHH-SEEEEGGG--S-TT-EEE-TTS--EEEEEEEETTEEEEEEEESGGG--EEEEEETTT----EEEE-TTSB--PPPPSEEE--TT--HHHHGGGGT--HHHHHHTTHHHHTT-TT---TTPEEESSTT----S-------S------S---EEEEETTEEEEE------

Foldseek 3Di:
DAAALVLLLVLLVVFQPFLFFEDPPFQQAADDPVVLVVCVVVVPPRSVVCVVRSVVSHRGRYDAQLSSVVNSVAPPDRNDGDPADDPPDGCVQSVDQLVSQQVPFPDKDWPVPDDQFWSKWFAAPVSNGIWTFHGDDPNWTKTWGCDPPPVPRGTDMDTCVGDPTTMIGHGPSHHYDDDQPQKDFDAPPDALCRPQVVNPHHSVVQCVLCCVPQPPDRGSDDGGRMTGPDSLEDADPDDPDPPDDDDDDDDDDDQDFDDDPPRTYGYGDDPDD